Protein AF-0000000086198803 (afdb_homodimer)

Foldseek 3Di:
DPPPPPPPPQPQPDDPVDQGWTKDKDKFAQQLVAQQFDWDFADDPPDPDGTFIFTQDHHPPGNVNVVVPDDGGKTWQDKPRHGRTRGGSVVVVVSRNVSSNVRMIMTIIIHRPPPD/DPPPPPPPPQPQPDDPVDQGWTKDKDKFAQQLVAQQFDWDFADDVPDPDGGFIFTQDHHPPGNVNVVVPDDGGKGWQDKPRHGRTRGGSVVVVVSRNVSSNVRMIMTIIIHRPPPD

Sequence (232 aa):
MASPDSNHPEMTIVGPHGTNRSIHHVAFSDCQNGLGIKIIGGCQDQSEEEYGIFIKEILPERIAATDNQLCIGDLILEVNGQKLCGVTNERAVDILQMASATNHVSLLIARDEDAKMASPDSNHPEMTIVGPHGTNRSIHHVAFSDCQNGLGIKIIGGCQDQSEEEYGIFIKEILPERIAATDNQLCIGDLILEVNGQKLCGVTNERAVDILQMASATNHVSLLIARDEDAK

Nearest PDB structures (foldseek):
  2jil-assembly2_B  TM=8.820E-01  e=9.695E-07  Homo sapiens
  9imp-assembly1_B-3  TM=7.959E-01  e=3.047E-07  Rattus norvegicus
  3b76-assembly1_A  TM=8.271E-01  e=8.635E-07  Homo sapiens
  2qt5-assembly2_B  TM=8.997E-01  e=2.339E-05  unclassified
  1x5r-assembly1_A  TM=7.463E-01  e=3.124E-05  Homo sapiens

Structure (mmCIF, N/CA/C/O backbone):
data_AF-0000000086198803-model_v1
#
loop_
_entity.id
_entity.type
_entity.pdbx_description
1 polymer 'Partitioning defective 3 homolog'
#
loop_
_atom_site.group_PDB
_atom_site.id
_atom_site.type_symbol
_atom_site.label_atom_id
_atom_site.label_alt_id
_atom_site.label_comp_id
_atom_site.label_asym_id
_atom_site.label_entity_id
_atom_site.label_seq_id
_atom_site.pdbx_PDB_ins_code
_atom_site.Cartn_x
_atom_site.Cartn_y
_atom_site.Cartn_z
_atom_site.occupancy
_atom_site.B_iso_or_equiv
_atom_site.auth_seq_id
_atom_site.auth_comp_id
_atom_site.auth_asym_id
_atom_site.auth_atom_id
_atom_site.pdbx_PDB_model_num
ATOM 1 N N . MET A 1 1 ? -10.867 40.531 -0.418 1 26.97 1 MET A N 1
ATOM 2 C CA . MET A 1 1 ? -9.602 40.188 -1.065 1 26.97 1 MET A CA 1
ATOM 3 C C . MET A 1 1 ? -9.578 38.719 -1.503 1 26.97 1 MET A C 1
ATOM 5 O O . MET A 1 1 ? -9.805 37.844 -0.692 1 26.97 1 MET A O 1
ATOM 9 N N . ALA A 1 2 ? -9.797 38.375 -2.82 1 35.62 2 ALA A N 1
ATOM 10 C CA . ALA A 1 2 ? -9.914 37.031 -3.396 1 35.62 2 ALA A CA 1
ATOM 11 C C . ALA A 1 2 ? -8.664 36.188 -3.131 1 35.62 2 ALA A C 1
ATOM 13 O O . ALA A 1 2 ? -7.551 36.625 -3.459 1 35.62 2 ALA A O 1
ATOM 14 N N . SER A 1 3 ? -8.547 35.5 -2.053 1 38.06 3 SER A N 1
ATOM 15 C CA . SER A 1 3 ? -7.355 34.719 -1.759 1 38.06 3 SER A CA 1
ATOM 16 C C . SER A 1 3 ? -6.941 33.875 -2.959 1 38.06 3 SER A C 1
ATOM 18 O O . SER A 1 3 ? -7.781 33.219 -3.586 1 38.06 3 SER A O 1
ATOM 20 N N . PRO A 1 4 ? -5.805 34.188 -3.705 1 35.06 4 PRO A N 1
ATOM 21 C CA . PRO A 1 4 ? -5.332 33.438 -4.859 1 35.06 4 PRO A CA 1
ATOM 22 C C . PRO A 1 4 ? -5.273 31.922 -4.586 1 35.06 4 PRO A C 1
ATOM 24 O O . PRO A 1 4 ? -4.859 31.5 -3.502 1 35.06 4 PRO A O 1
ATOM 27 N N . ASP A 1 5 ? -6.164 31.125 -4.977 1 36.78 5 ASP A N 1
ATOM 28 C CA . ASP A 1 5 ? -6.094 29.688 -5.117 1 36.78 5 ASP A CA 1
ATOM 29 C C . ASP A 1 5 ? -4.742 29.25 -5.684 1 36.78 5 ASP A C 1
ATOM 31 O O . ASP A 1 5 ? -4.418 29.562 -6.832 1 36.78 5 ASP A O 1
ATOM 35 N N . SER A 1 6 ? -3.596 29.422 -4.926 1 34.91 6 SER A N 1
ATOM 36 C CA . SER A 1 6 ? -2.322 28.906 -5.41 1 34.91 6 SER A CA 1
ATOM 37 C C . SER A 1 6 ? -2.498 27.531 -6.059 1 34.91 6 SER A C 1
ATOM 39 O O . SER A 1 6 ? -2.727 26.531 -5.371 1 34.91 6 SER A O 1
ATOM 41 N N . ASN A 1 7 ? -3.02 27.422 -7.176 1 34.31 7 ASN A N 1
ATOM 42 C CA . ASN A 1 7 ? -2.975 26.281 -8.094 1 34.31 7 ASN A CA 1
ATOM 43 C C . ASN A 1 7 ? -1.586 25.656 -8.133 1 34.31 7 ASN A C 1
ATOM 45 O O . ASN A 1 7 ? -0.688 26.156 -8.805 1 34.31 7 ASN A O 1
ATOM 49 N N . HIS A 1 8 ? -1.041 25.266 -7.035 1 35.91 8 HIS A N 1
ATOM 50 C CA . HIS A 1 8 ? 0.195 24.516 -7.23 1 35.91 8 HIS A CA 1
ATOM 51 C C . HIS A 1 8 ? 0.062 23.516 -8.383 1 35.91 8 HIS A C 1
ATOM 53 O O . HIS A 1 8 ? -0.918 22.766 -8.453 1 35.91 8 HIS A O 1
ATOM 59 N N . PRO A 1 9 ? 0.692 23.75 -9.461 1 33.5 9 PRO A N 1
ATOM 60 C CA . PRO A 1 9 ? 0.647 22.797 -10.578 1 33.5 9 PRO A CA 1
ATOM 61 C C . PRO A 1 9 ? 0.788 21.344 -10.117 1 33.5 9 PRO A C 1
ATOM 63 O O . PRO A 1 9 ? 1.587 21.047 -9.227 1 33.5 9 PRO A O 1
ATOM 66 N N . GLU A 1 10 ? -0.265 20.609 -10.148 1 39.5 10 GLU A N 1
ATOM 67 C CA . GLU A 1 10 ? -0.222 19.156 -9.977 1 39.5 10 GLU A CA 1
ATOM 68 C C . GLU A 1 10 ? 0.997 18.547 -10.672 1 39.5 10 GLU A C 1
ATOM 70 O O . GLU A 1 10 ? 1.096 18.578 -11.898 1 39.5 10 GLU A O 1
ATOM 75 N N . MET A 1 11 ? 2.186 18.828 -10.156 1 38.19 11 MET A N 1
ATOM 76 C CA . MET A 1 11 ? 3.35 18.172 -10.75 1 38.19 11 MET A CA 1
ATOM 77 C C . MET A 1 11 ? 3.102 16.672 -10.922 1 38.19 11 MET A C 1
ATOM 79 O O . MET A 1 11 ? 2.9 15.953 -9.938 1 38.19 11 MET A O 1
ATOM 83 N N . THR A 1 12 ? 2.426 16.391 -12.016 1 41.56 12 THR A N 1
ATOM 84 C CA . THR A 1 12 ? 2.303 14.984 -12.398 1 41.56 12 THR A CA 1
ATOM 85 C C . THR A 1 12 ? 3.678 14.359 -12.617 1 41.56 12 THR A C 1
ATOM 87 O O . THR A 1 12 ? 4.496 14.891 -13.367 1 41.56 12 THR A O 1
ATOM 90 N N . ILE A 1 13 ? 4.102 13.852 -11.695 1 40.72 13 ILE A N 1
ATOM 91 C CA . ILE A 1 13 ? 5.301 13.062 -11.938 1 40.72 13 ILE A CA 1
ATOM 92 C C . ILE A 1 13 ? 5.008 11.992 -12.984 1 40.72 13 ILE A C 1
ATOM 94 O O . ILE A 1 13 ? 4.176 11.109 -12.758 1 40.72 13 ILE A O 1
ATOM 98 N N . VAL A 1 14 ? 4.887 12.562 -14.375 1 39.78 14 VAL A N 1
ATOM 99 C CA . VAL A 1 14 ? 4.66 11.648 -15.492 1 39.78 14 VAL A CA 1
ATOM 100 C C . VAL A 1 14 ? 5.922 10.836 -15.758 1 39.78 14 VAL A C 1
ATOM 102 O O . VAL A 1 14 ? 6.973 11.391 -16.078 1 39.78 14 VAL A O 1
ATOM 105 N N . GLY A 1 15 ? 6.152 9.789 -15.211 1 39.03 15 GLY A N 1
ATOM 106 C CA . GLY A 1 15 ? 7.266 9.016 -15.742 1 39.03 15 GLY A CA 1
ATOM 107 C C . GLY A 1 15 ? 6.973 8.383 -17.094 1 39.03 15 GLY A C 1
ATOM 108 O O . GLY A 1 15 ? 5.824 8.383 -17.547 1 39.03 15 GLY A O 1
ATOM 109 N N . PRO A 1 16 ? 7.941 8.312 -18.016 1 41.22 16 PRO A N 1
ATOM 110 C CA . PRO A 1 16 ? 7.641 7.715 -19.312 1 41.22 16 PRO A CA 1
ATOM 111 C C . PRO A 1 16 ? 6.574 6.625 -19.234 1 41.22 16 PRO A C 1
ATOM 113 O O . PRO A 1 16 ? 5.586 6.668 -19.984 1 41.22 16 PRO A O 1
ATOM 116 N N . HIS A 1 17 ? 6.969 5.336 -19.375 1 47.56 17 HIS A N 1
ATOM 117 C CA . HIS A 1 17 ? 6.137 4.145 -19.281 1 47.56 17 HIS A CA 1
ATOM 118 C C . HIS A 1 17 ? 5.617 3.953 -17.859 1 47.56 17 HIS A C 1
ATOM 120 O O . HIS A 1 17 ? 4.973 2.945 -17.562 1 47.56 17 HIS A O 1
ATOM 126 N N . GLY A 1 18 ? 5.984 4.887 -16.859 1 51.44 18 GLY A N 1
ATOM 127 C CA . GLY A 1 18 ? 5.945 4.828 -15.406 1 51.44 18 GLY A CA 1
ATOM 128 C C . GLY A 1 18 ? 4.629 5.301 -14.82 1 51.44 18 GLY A C 1
ATOM 129 O O . GLY A 1 18 ? 3.811 5.898 -15.523 1 51.44 18 GLY A O 1
ATOM 130 N N . THR A 1 19 ? 4.141 4.566 -13.758 1 59.44 19 THR A N 1
ATOM 131 C CA . THR A 1 19 ? 2.949 4.98 -13.023 1 59.44 19 THR A CA 1
ATOM 132 C C . THR A 1 19 ? 2.926 6.492 -12.836 1 59.44 19 THR A C 1
ATOM 134 O O . THR A 1 19 ? 3.922 7.09 -12.43 1 59.44 19 THR A O 1
ATOM 137 N N . ASN A 1 20 ? 2.16 7.09 -13.617 1 74.94 20 ASN A N 1
ATOM 138 C CA . ASN A 1 20 ? 1.925 8.516 -13.438 1 74.94 20 ASN A CA 1
ATOM 139 C C . ASN A 1 20 ? 1.321 8.82 -12.07 1 74.94 20 ASN A C 1
ATOM 141 O O . ASN A 1 20 ? 0.328 8.203 -11.68 1 74.94 20 ASN A O 1
ATOM 145 N N . ARG A 1 21 ? 2.213 9.367 -11.188 1 84.69 21 ARG A N 1
ATOM 146 C CA . ARG A 1 21 ? 1.724 9.773 -9.875 1 84.69 21 ARG A CA 1
ATOM 147 C C . ARG A 1 21 ? 1.478 11.281 -9.82 1 84.69 21 ARG A C 1
ATOM 149 O O . ARG A 1 21 ? 2.32 12.07 -10.258 1 84.69 21 ARG A O 1
ATOM 156 N N . SER A 1 22 ? 0.333 11.633 -9.414 1 90.19 22 SER A N 1
ATOM 157 C CA . SER A 1 22 ? 0.016 13.031 -9.172 1 90.19 22 SER A CA 1
ATOM 158 C C . SER A 1 22 ? 0.286 13.414 -7.719 1 90.19 22 SER A C 1
ATOM 160 O O . SER A 1 22 ? 0.028 12.633 -6.805 1 90.19 22 SER A O 1
ATOM 162 N N . ILE A 1 23 ? 0.802 14.68 -7.555 1 93.81 23 ILE A N 1
ATOM 163 C CA . ILE A 1 23 ? 1.126 15.164 -6.219 1 93.81 23 ILE A CA 1
ATOM 164 C C . ILE A 1 23 ? -0.063 15.938 -5.648 1 93.81 23 ILE A C 1
ATOM 166 O O . ILE A 1 23 ? -0.672 16.75 -6.344 1 93.81 23 ILE A O 1
ATOM 170 N N . HIS A 1 24 ? -0.437 15.648 -4.352 1 96 24 HIS A N 1
ATOM 171 C CA . HIS A 1 24 ? -1.521 16.328 -3.648 1 96 24 HIS A CA 1
ATOM 172 C C . HIS A 1 24 ? -1.055 16.844 -2.295 1 96 24 HIS A C 1
ATOM 174 O O . HIS A 1 24 ? -0.313 16.172 -1.582 1 96 24 HIS A O 1
ATOM 180 N N . HIS A 1 25 ? -1.389 18.062 -1.982 1 97.88 25 HIS A N 1
ATOM 181 C CA . HIS A 1 25 ? -1.266 18.594 -0.629 1 97.88 25 HIS A CA 1
ATOM 182 C C . HIS A 1 25 ? -2.568 18.438 0.146 1 97.88 25 HIS A C 1
ATOM 184 O O . HIS A 1 25 ? -3.627 18.859 -0.315 1 97.88 25 HIS A O 1
ATOM 190 N N . VAL A 1 26 ? -2.488 17.797 1.318 1 98 26 VAL A N 1
ATOM 191 C CA . VAL A 1 26 ? -3.666 17.578 2.148 1 98 26 VAL A CA 1
ATOM 192 C C . VAL A 1 26 ? -3.408 18.094 3.564 1 98 26 VAL A C 1
ATOM 194 O O . VAL A 1 26 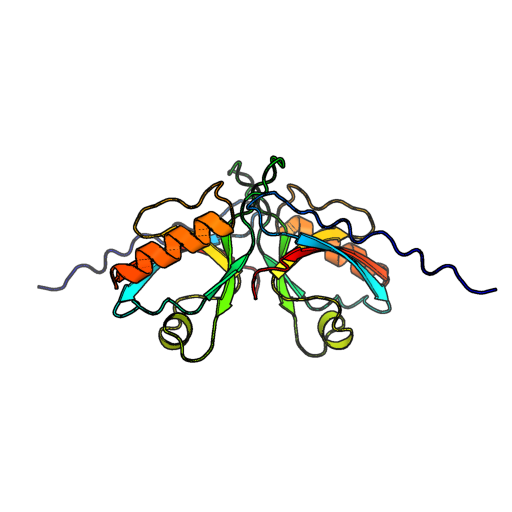? -2.34 17.844 4.133 1 98 26 VAL A O 1
ATOM 197 N N . ALA A 1 27 ? -4.371 18.781 4.07 1 98.06 27 ALA A N 1
ATOM 198 C CA . ALA A 1 27 ? -4.219 19.297 5.43 1 98.06 27 ALA A CA 1
ATOM 199 C C . ALA A 1 27 ? -5.414 18.922 6.297 1 98.06 27 ALA A C 1
ATOM 201 O O . ALA A 1 27 ? -6.547 18.844 5.812 1 98.06 27 ALA A O 1
ATOM 202 N N . PHE A 1 28 ? -5.105 18.656 7.555 1 97.81 28 PHE A N 1
ATOM 203 C CA . PHE A 1 28 ? -6.113 18.328 8.555 1 97.81 28 PHE A CA 1
ATOM 204 C C . PHE A 1 28 ? -5.969 19.203 9.789 1 97.81 28 PHE A C 1
ATOM 206 O O . PHE A 1 28 ? -4.855 19.547 10.188 1 97.81 28 PHE A O 1
ATOM 213 N N . SER A 1 29 ? -7.141 19.531 10.297 1 97.38 29 SER A N 1
ATOM 214 C CA . SER A 1 29 ? -7.215 20.219 11.578 1 97.38 29 SER A CA 1
ATOM 215 C C . SER A 1 29 ? -8.102 19.453 12.562 1 97.38 29 SER A C 1
ATOM 217 O O . SER A 1 29 ? -8.875 18.578 12.156 1 97.38 29 SER A O 1
ATOM 219 N N . ASP A 1 30 ? -7.906 19.719 13.906 1 96.75 30 ASP A N 1
ATOM 220 C CA . ASP A 1 30 ? -8.648 19.047 14.961 1 96.75 30 ASP A CA 1
ATOM 221 C C . ASP A 1 30 ? -8.406 17.531 14.914 1 96.75 30 ASP A C 1
ATOM 223 O O . ASP A 1 30 ? -9.359 16.75 14.953 1 96.75 30 ASP A O 1
ATOM 227 N N . CYS A 1 31 ? -7.098 17.203 14.773 1 96.12 31 CYS A N 1
ATOM 228 C CA . CYS A 1 31 ? -6.734 15.805 14.562 1 96.12 31 CYS A CA 1
ATOM 229 C C . CYS A 1 31 ? -5.801 15.32 15.664 1 96.12 31 CYS A C 1
ATOM 231 O O . CYS A 1 31 ? -4.906 14.508 15.414 1 96.12 31 CYS A O 1
ATOM 233 N N . GLN A 1 32 ? -5.898 15.805 16.859 1 95.31 32 GLN A N 1
ATOM 234 C CA . GLN A 1 32 ? -5.035 15.453 17.969 1 95.31 32 GLN A CA 1
ATOM 235 C C . GLN A 1 32 ? -5.133 13.969 18.297 1 95.31 32 GLN A C 1
ATOM 237 O O . GLN A 1 32 ? -4.176 13.367 18.781 1 95.31 32 GLN A O 1
ATOM 242 N N . ASN A 1 33 ? -6.305 13.383 17.953 1 94.31 33 ASN A N 1
ATOM 243 C CA . ASN A 1 33 ? -6.516 11.977 18.25 1 94.31 33 ASN A CA 1
ATOM 244 C C . ASN A 1 33 ? -6.035 11.078 17.109 1 94.31 33 ASN A C 1
ATOM 246 O O . ASN A 1 33 ? -6.332 9.883 17.094 1 94.31 33 ASN A O 1
ATOM 250 N N . GLY A 1 34 ? -5.352 11.625 16.156 1 96.31 34 GLY A N 1
ATOM 251 C CA . GLY A 1 34 ? -4.844 10.852 15.031 1 96.31 34 GLY A CA 1
ATOM 252 C C . GLY A 1 34 ? -5.664 11.039 13.773 1 96.31 34 GLY A C 1
ATOM 253 O O . GLY A 1 34 ? -6.832 11.438 13.836 1 96.31 34 GLY A O 1
ATOM 254 N N . LEU A 1 35 ? -5.117 10.68 12.703 1 97.31 35 LEU A N 1
ATOM 255 C CA . LEU A 1 35 ? -5.777 10.836 11.406 1 97.31 35 LEU A CA 1
ATOM 256 C C . LEU A 1 35 ? -6.684 9.648 11.117 1 97.31 35 LEU A C 1
ATOM 258 O O . LEU A 1 35 ? -7.664 9.773 10.375 1 97.31 35 LEU A O 1
ATOM 262 N N . GLY A 1 36 ? -6.383 8.5 11.742 1 97.19 36 GLY A N 1
ATOM 263 C CA . GLY A 1 36 ? -7.141 7.289 11.477 1 97.19 36 GLY A CA 1
ATOM 264 C C . GLY A 1 36 ? -6.672 6.551 10.234 1 97.19 36 GLY A C 1
ATOM 265 O O . GLY A 1 36 ? -7.484 6.117 9.422 1 97.19 36 GLY A O 1
ATOM 266 N N . ILE A 1 37 ? -5.355 6.434 10.07 1 97.12 37 ILE A N 1
ATOM 267 C CA . ILE A 1 37 ? -4.816 5.707 8.922 1 97.12 37 ILE A CA 1
ATOM 268 C C . ILE A 1 37 ? -3.844 4.633 9.406 1 97.12 37 ILE A C 1
ATOM 270 O O . ILE A 1 37 ? -3.209 4.785 10.453 1 97.12 37 ILE A O 1
ATOM 274 N N . LYS A 1 38 ? -3.77 3.551 8.742 1 94.38 38 LYS A N 1
ATOM 275 C CA . LYS A 1 38 ? -2.695 2.572 8.875 1 94.38 38 LYS A CA 1
ATOM 276 C C . LYS A 1 38 ? -1.737 2.643 7.684 1 94.38 38 LYS A C 1
ATOM 278 O O . LYS A 1 38 ? -2.168 2.805 6.543 1 94.38 38 LYS A O 1
ATOM 283 N N . ILE A 1 39 ? -0.461 2.523 8 1 95.44 39 ILE A N 1
ATOM 284 C CA . ILE A 1 39 ? 0.524 2.688 6.938 1 95.44 39 ILE A CA 1
ATOM 285 C C . ILE A 1 39 ? 1.336 1.402 6.785 1 95.44 39 ILE A C 1
ATOM 287 O O . ILE A 1 39 ? 1.371 0.571 7.695 1 95.44 39 ILE A O 1
ATOM 291 N N . ILE A 1 40 ? 1.897 1.192 5.605 1 92.38 40 ILE A N 1
ATOM 292 C CA . ILE A 1 40 ? 2.824 0.104 5.312 1 92.38 40 ILE A CA 1
ATOM 293 C C . ILE A 1 40 ? 4.055 0.654 4.598 1 92.38 40 ILE A C 1
ATOM 295 O O . ILE A 1 40 ? 4.078 1.819 4.195 1 92.38 40 ILE A O 1
ATOM 299 N N . GLY A 1 41 ? 5.078 -0.296 4.406 1 91.69 41 GLY A N 1
ATOM 300 C CA . GLY A 1 41 ? 6.305 0.098 3.727 1 91.69 41 GLY A CA 1
ATOM 301 C C . GLY A 1 41 ? 7.414 0.493 4.684 1 91.69 41 GLY A C 1
ATOM 302 O O . GLY A 1 41 ? 7.559 -0.101 5.75 1 91.69 41 GLY A O 1
ATOM 303 N N . GLY A 1 42 ? 8.188 1.495 4.203 1 90.44 42 GLY A N 1
ATOM 304 C CA . GLY A 1 42 ? 9.359 1.897 4.965 1 90.44 42 GLY A CA 1
ATOM 305 C C . GLY A 1 42 ? 10.578 1.045 4.676 1 90.44 42 GLY A C 1
ATOM 306 O O . GLY A 1 42 ? 10.531 0.143 3.838 1 90.44 42 GLY A O 1
ATOM 307 N N . CYS A 1 43 ? 11.68 1.459 5.25 1 84.69 43 CYS A N 1
ATOM 308 C CA . CYS A 1 43 ? 12.922 0.713 5.066 1 84.69 43 CYS A CA 1
ATOM 309 C C . CYS A 1 43 ? 13.141 -0.271 6.211 1 84.69 43 CYS A C 1
ATOM 311 O O . CYS A 1 43 ? 12.562 -0.115 7.289 1 84.69 43 CYS A O 1
ATOM 313 N N . GLN A 1 44 ? 13.719 -1.406 5.828 1 72.75 44 GLN A N 1
ATOM 314 C CA . GLN A 1 44 ? 14.125 -2.34 6.871 1 72.75 44 GLN A CA 1
ATOM 315 C C . GLN A 1 44 ? 15.617 -2.207 7.18 1 72.75 44 GLN A C 1
ATOM 317 O O . GLN A 1 44 ? 16.422 -1.969 6.277 1 72.75 44 GLN A O 1
ATOM 322 N N . ASP A 1 45 ? 16.141 -1.921 8.453 1 61.94 45 ASP A N 1
ATOM 323 C CA . ASP A 1 45 ? 17.484 -1.647 8.953 1 61.94 45 ASP A CA 1
ATOM 324 C C . ASP A 1 45 ? 18.516 -2.535 8.266 1 61.94 45 ASP A C 1
ATOM 326 O O . ASP A 1 45 ? 19.641 -2.109 8.023 1 61.94 45 ASP A O 1
ATOM 330 N N . GLN A 1 46 ? 18.141 -3.65 7.609 1 60.78 46 GLN A N 1
ATOM 331 C CA . GLN A 1 46 ? 19.172 -4.539 7.078 1 60.78 46 GLN A CA 1
ATOM 332 C C . GLN A 1 46 ? 19.031 -4.688 5.566 1 60.78 46 GLN A C 1
ATOM 334 O O . GLN A 1 46 ? 19.891 -5.309 4.922 1 60.78 46 GLN A O 1
ATOM 339 N N . SER A 1 47 ? 18.016 -4.164 5.133 1 62.12 47 SER A N 1
ATOM 340 C CA . SER A 1 47 ? 17.891 -4.262 3.682 1 62.12 47 SER A CA 1
ATOM 341 C C . SER A 1 47 ? 18.031 -2.895 3.02 1 62.12 47 SER A C 1
ATOM 343 O O . SER A 1 47 ? 17.766 -1.864 3.643 1 62.12 47 SER A O 1
ATOM 345 N N . GLU A 1 48 ? 18.844 -2.885 1.988 1 65.88 48 GLU A N 1
ATOM 346 C CA . GLU A 1 48 ? 18.969 -1.68 1.174 1 65.88 48 GLU A CA 1
ATOM 347 C C . GLU A 1 48 ? 17.656 -1.329 0.49 1 65.88 48 GLU A C 1
ATOM 349 O O . GLU A 1 48 ? 17.547 -0.298 -0.177 1 65.88 48 GLU A O 1
ATOM 354 N N . GLU A 1 49 ? 16.734 -2.189 0.816 1 74.12 49 GLU A N 1
ATOM 355 C CA . GLU A 1 49 ? 15.453 -1.953 0.139 1 74.12 49 GLU A CA 1
ATOM 356 C C . GLU A 1 49 ? 14.625 -0.901 0.872 1 74.12 49 GLU A C 1
ATOM 358 O O . GLU A 1 49 ? 14.43 -0.993 2.086 1 74.12 49 GLU A O 1
ATOM 363 N N . GLU A 1 50 ? 14.43 0.182 0.224 1 79.5 50 GLU A N 1
ATOM 364 C CA . GLU A 1 50 ? 13.602 1.271 0.728 1 79.5 50 GLU A CA 1
ATOM 365 C C . GLU A 1 50 ? 12.242 1.299 0.03 1 79.5 50 GLU A C 1
ATOM 367 O O . GLU A 1 50 ? 12.172 1.39 -1.197 1 79.5 50 GLU A O 1
ATOM 372 N N . TYR A 1 51 ? 11.422 1.122 1.011 1 86.62 51 TYR A N 1
ATOM 373 C CA . TYR A 1 51 ? 10.062 1.202 0.471 1 86.62 51 TYR A CA 1
ATOM 374 C C . TYR A 1 51 ? 9.391 2.51 0.871 1 86.62 51 TYR A C 1
ATOM 376 O O . TYR A 1 51 ? 9.797 3.15 1.844 1 86.62 51 TYR A O 1
ATOM 384 N N . GLY A 1 52 ? 8.742 3.139 0.154 1 90.88 52 GLY A N 1
ATOM 385 C CA . GLY A 1 52 ? 7.945 4.301 0.514 1 90.88 52 GLY A CA 1
ATOM 386 C C . GLY A 1 52 ? 6.926 4.012 1.601 1 90.88 52 GLY A C 1
ATOM 387 O O . GLY A 1 52 ? 6.777 2.867 2.033 1 90.88 52 GLY A O 1
ATOM 388 N N . ILE A 1 53 ? 6.34 5.059 2.154 1 94.06 53 ILE A N 1
ATOM 389 C CA . ILE A 1 53 ? 5.277 4.93 3.141 1 94.06 53 ILE A CA 1
ATOM 390 C C . ILE A 1 53 ? 3.918 5.062 2.457 1 94.06 53 ILE A C 1
ATOM 392 O O . ILE A 1 53 ? 3.602 6.117 1.896 1 94.06 53 ILE A O 1
ATOM 396 N N . PHE A 1 54 ? 3.137 3.977 2.506 1 94.88 54 PHE A N 1
ATOM 397 C CA . PHE A 1 54 ? 1.845 3.943 1.833 1 94.88 54 PHE A CA 1
ATOM 398 C C . PHE A 1 54 ? 0.712 3.795 2.842 1 94.88 54 PHE A C 1
ATOM 400 O O . PHE A 1 54 ? 0.892 3.188 3.9 1 94.88 54 PHE A O 1
ATOM 407 N N . ILE A 1 55 ? -0.459 4.352 2.441 1 96.12 55 ILE A N 1
ATOM 408 C CA . ILE A 1 55 ? -1.661 4.148 3.242 1 96.12 55 ILE A CA 1
ATOM 409 C C . ILE A 1 55 ? -2.287 2.801 2.9 1 96.12 55 ILE A C 1
ATOM 411 O O . ILE A 1 55 ? -2.682 2.562 1.756 1 96.12 55 ILE A O 1
ATOM 415 N N . LYS A 1 56 ? -2.393 1.978 3.848 1 94.44 56 LYS A N 1
ATOM 416 C CA . LYS A 1 56 ? -2.947 0.646 3.627 1 94.44 56 LYS A CA 1
ATOM 417 C C . LYS A 1 56 ? -4.426 0.596 4 1 94.44 56 LYS A C 1
ATOM 419 O O . LYS A 1 56 ? -5.18 -0.218 3.465 1 94.44 56 LYS A O 1
ATOM 424 N N . GLU A 1 57 ? -4.781 1.437 5.008 1 94.62 57 GLU A N 1
ATOM 425 C CA . GLU A 1 57 ? -6.141 1.421 5.547 1 94.62 57 GLU A CA 1
ATOM 426 C C . GLU A 1 57 ? -6.535 2.793 6.082 1 94.62 57 GLU A C 1
ATOM 428 O O . GLU A 1 57 ? -5.711 3.502 6.66 1 94.62 57 GLU A O 1
ATOM 433 N N . ILE A 1 58 ? -7.754 3.129 5.777 1 96.94 58 ILE A N 1
ATOM 434 C CA . ILE A 1 58 ? -8.375 4.297 6.387 1 96.94 58 ILE A CA 1
ATOM 435 C C . ILE A 1 58 ? -9.492 3.855 7.332 1 96.94 58 ILE A C 1
ATOM 437 O O . ILE A 1 58 ? -10.445 3.188 6.914 1 96.94 58 ILE A O 1
ATOM 441 N N . LEU A 1 59 ? -9.367 4.211 8.625 1 96.75 59 LEU A N 1
ATOM 442 C CA . LEU A 1 59 ? -10.281 3.738 9.656 1 96.75 59 LEU A CA 1
ATOM 443 C C . LEU A 1 59 ? -11.602 4.492 9.594 1 96.75 59 LEU A C 1
ATOM 445 O O . LEU A 1 59 ? -11.617 5.719 9.461 1 96.75 59 LEU A O 1
ATOM 449 N N . PRO A 1 60 ? -12.68 3.777 9.695 1 96.44 60 PRO A N 1
ATOM 450 C CA . PRO A 1 60 ? -14 4.41 9.625 1 96.44 60 PRO A CA 1
ATOM 451 C C . PRO A 1 60 ? -14.227 5.422 10.742 1 96.44 60 PRO A C 1
ATOM 453 O O . PRO A 1 60 ? -13.781 5.211 11.875 1 96.44 60 PRO A O 1
ATOM 456 N N . GLU A 1 61 ? -14.844 6.539 10.445 1 94.88 61 GLU A N 1
ATOM 457 C CA . GLU A 1 61 ? -15.344 7.551 11.375 1 94.88 61 GLU A CA 1
ATOM 458 C C . GLU A 1 61 ? -14.203 8.422 11.898 1 94.88 61 GLU A C 1
ATOM 460 O O . GLU A 1 61 ? -14.422 9.305 12.727 1 94.88 61 GLU A O 1
ATOM 465 N N . ARG A 1 62 ? -13.031 8.086 11.5 1 96.06 62 ARG A N 1
ATOM 466 C CA . ARG A 1 62 ? -11.891 8.914 11.883 1 96.06 62 ARG A CA 1
ATOM 467 C C . ARG A 1 62 ? -11.672 10.039 10.875 1 96.06 62 ARG A C 1
ATOM 469 O O . ARG A 1 62 ? -12.328 10.094 9.836 1 96.06 62 ARG A O 1
ATOM 476 N N . ILE A 1 63 ? -10.852 10.969 11.125 1 96.88 63 ILE A N 1
ATOM 477 C CA . ILE A 1 63 ? -10.703 12.234 10.406 1 96.88 63 ILE A CA 1
ATOM 478 C C . ILE A 1 63 ? -10.391 11.961 8.938 1 96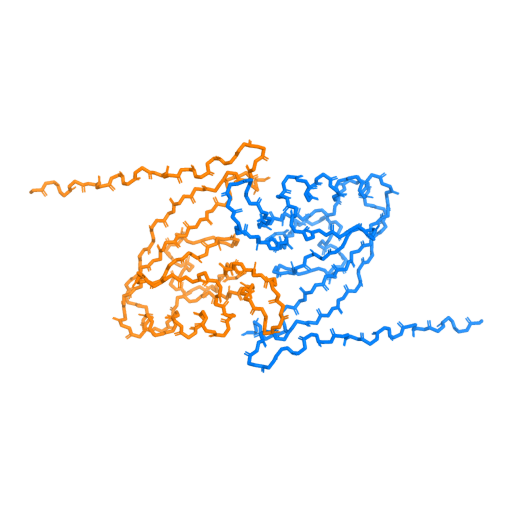.88 63 ILE A C 1
ATOM 480 O O . ILE A 1 63 ? -11 12.562 8.047 1 96.88 63 ILE A O 1
ATOM 484 N N . ALA A 1 64 ? -9.492 11.086 8.656 1 97.44 64 ALA A N 1
ATOM 485 C CA . ALA A 1 64 ? -9.102 10.812 7.277 1 97.44 64 ALA A CA 1
ATOM 486 C C . ALA A 1 64 ? -10.289 10.297 6.469 1 97.44 64 ALA A C 1
ATOM 488 O O . ALA A 1 64 ? -10.414 10.586 5.277 1 97.44 64 ALA A O 1
ATOM 489 N N . ALA A 1 65 ? -11.141 9.492 7.195 1 97.25 65 ALA A N 1
ATOM 490 C CA . ALA A 1 65 ? -12.305 8.93 6.512 1 97.25 65 ALA A CA 1
ATOM 491 C C . ALA A 1 65 ? -13.375 9.992 6.285 1 97.25 65 ALA A C 1
ATOM 493 O O . ALA A 1 65 ? -14.07 9.969 5.27 1 97.25 65 ALA A O 1
ATOM 494 N N . THR A 1 66 ? -13.531 10.906 7.195 1 95.44 66 THR A N 1
ATOM 495 C CA . THR A 1 66 ? -14.586 11.914 7.141 1 95.44 66 THR A CA 1
ATOM 496 C C . THR A 1 66 ? -14.242 13 6.133 1 95.44 66 THR A C 1
ATOM 498 O O . THR A 1 66 ? -15.133 13.539 5.469 1 95.44 66 THR A O 1
ATOM 501 N N . ASP A 1 67 ? -13 13.312 5.887 1 94.69 67 ASP A N 1
ATOM 502 C CA . ASP A 1 67 ? -12.547 14.391 5.012 1 94.69 67 ASP A CA 1
ATOM 503 C C . ASP A 1 67 ? -12.469 13.922 3.561 1 94.69 67 ASP A C 1
ATOM 505 O O . ASP A 1 67 ? -12.539 14.734 2.635 1 94.69 67 ASP A O 1
ATOM 509 N N . ASN A 1 68 ? -12.219 12.672 3.264 1 95.62 68 ASN A N 1
ATOM 510 C CA . ASN A 1 68 ? -12.227 12.016 1.962 1 95.62 68 ASN A CA 1
ATOM 511 C C . ASN A 1 68 ? -11.109 12.539 1.062 1 95.62 68 ASN A C 1
ATOM 513 O O . ASN A 1 68 ? -11.258 12.578 -0.161 1 95.62 68 ASN A O 1
ATOM 517 N N . GLN A 1 69 ? -10.031 12.984 1.658 1 95.81 69 GLN A N 1
ATOM 518 C CA . GLN A 1 69 ? -8.93 13.539 0.875 1 95.81 69 GLN A CA 1
ATOM 519 C C . GLN A 1 69 ? -7.844 12.492 0.644 1 95.81 69 GLN A C 1
ATOM 521 O O . GLN A 1 69 ? -7 12.656 -0.243 1 95.81 69 GLN A O 1
ATOM 526 N N . LEU A 1 70 ? -7.824 11.477 1.443 1 97.06 70 LEU A N 1
ATOM 527 C CA . LEU A 1 70 ? -6.816 10.43 1.352 1 97.06 70 LEU A CA 1
ATOM 528 C C . LEU A 1 70 ? -7.402 9.164 0.746 1 97.06 70 LEU A C 1
ATOM 530 O O . LEU A 1 70 ? -8.602 8.898 0.882 1 97.06 70 LEU A O 1
ATOM 534 N N . CYS A 1 71 ? -6.621 8.438 0.096 1 95.38 71 CYS A N 1
ATOM 535 C CA . CYS A 1 71 ? -7.004 7.156 -0.495 1 95.38 71 CYS A CA 1
ATOM 536 C C . CYS A 1 71 ? -6.043 6.051 -0.081 1 95.38 71 CYS A C 1
ATOM 538 O O . CYS A 1 71 ? -4.855 6.305 0.14 1 95.38 71 CYS A O 1
ATOM 540 N N . ILE A 1 72 ? -6.59 4.836 -0.038 1 94.88 72 ILE A N 1
ATOM 541 C CA . ILE A 1 72 ? -5.715 3.674 0.096 1 94.88 72 ILE A CA 1
ATOM 542 C C . ILE A 1 72 ? -4.734 3.627 -1.074 1 94.88 72 ILE A C 1
ATOM 544 O O . ILE A 1 72 ? -5.117 3.869 -2.221 1 94.88 72 ILE A O 1
ATOM 548 N N . GLY A 1 73 ? -3.498 3.385 -0.737 1 93.75 73 GLY A N 1
ATOM 549 C CA . GLY A 1 73 ? -2.484 3.322 -1.779 1 93.75 73 GLY A CA 1
ATOM 550 C C . GLY A 1 73 ? -1.729 4.625 -1.957 1 93.75 73 GLY A C 1
ATOM 551 O O . GLY A 1 73 ? -0.715 4.672 -2.656 1 93.75 73 GLY A O 1
ATOM 552 N N . ASP A 1 74 ? -2.223 5.766 -1.392 1 95.12 74 ASP A N 1
ATOM 553 C CA . ASP A 1 74 ? -1.462 7.012 -1.43 1 95.12 74 ASP A CA 1
ATOM 554 C C . ASP A 1 74 ? -0.065 6.816 -0.846 1 95.12 74 ASP A C 1
ATOM 556 O O . ASP A 1 74 ? 0.098 6.16 0.185 1 95.12 74 ASP A O 1
ATOM 560 N N . LEU A 1 75 ? 0.901 7.352 -1.54 1 94.75 75 LEU A N 1
ATOM 561 C CA . LEU A 1 75 ? 2.27 7.441 -1.042 1 94.75 75 LEU A CA 1
ATOM 562 C C . LEU A 1 75 ? 2.477 8.727 -0.252 1 94.75 75 LEU A C 1
ATOM 564 O O . LEU A 1 75 ? 2.273 9.828 -0.78 1 94.75 75 LEU A O 1
ATOM 568 N N . ILE A 1 76 ? 2.83 8.641 1.03 1 96.94 76 ILE A N 1
ATOM 569 C CA . ILE A 1 76 ? 3.094 9.836 1.833 1 96.94 76 ILE A CA 1
ATOM 570 C C . ILE A 1 76 ? 4.551 10.25 1.672 1 96.94 76 ILE A C 1
ATOM 572 O O . ILE A 1 76 ? 5.465 9.516 2.053 1 96.94 76 ILE A O 1
ATOM 576 N N . LEU A 1 77 ? 4.703 11.461 1.212 1 96.38 77 LEU A N 1
ATOM 577 C CA . LEU A 1 77 ? 6.043 11.961 0.926 1 96.38 77 LEU A CA 1
ATOM 578 C C . LEU A 1 77 ? 6.562 12.812 2.078 1 96.38 77 LEU A C 1
ATOM 580 O O . LEU A 1 77 ? 7.742 12.734 2.428 1 96.38 77 LEU A O 1
ATOM 584 N N . GLU A 1 78 ? 5.656 13.641 2.611 1 98.12 78 GLU A N 1
ATOM 585 C CA . GLU A 1 78 ? 6.031 14.562 3.676 1 98.12 78 GLU A CA 1
ATOM 586 C C . GLU A 1 78 ? 4.91 14.703 4.703 1 98.12 78 GLU A C 1
ATOM 588 O O . GLU A 1 78 ? 3.73 14.68 4.352 1 98.12 78 GLU A O 1
ATOM 593 N N . VAL A 1 79 ? 5.312 14.953 5.918 1 98.56 79 VAL A N 1
ATOM 594 C CA . VAL A 1 79 ? 4.418 15.273 7.023 1 98.56 79 VAL A CA 1
ATOM 595 C C . VAL A 1 79 ? 4.887 16.547 7.723 1 98.56 79 VAL A C 1
ATOM 597 O O . VAL A 1 79 ? 5.973 16.578 8.305 1 98.56 79 VAL A O 1
ATOM 600 N N . ASN A 1 80 ? 4.082 17.594 7.629 1 98.31 80 ASN A N 1
ATOM 601 C CA . ASN A 1 80 ? 4.43 18.891 8.203 1 98.31 80 ASN A CA 1
ATOM 602 C C . ASN A 1 80 ? 5.828 19.328 7.777 1 98.31 80 ASN A C 1
ATOM 604 O O . ASN A 1 80 ? 6.617 19.781 8.602 1 98.31 80 ASN A O 1
ATOM 608 N N . GLY A 1 81 ? 6.066 19.031 6.555 1 97.31 81 GLY A N 1
ATOM 609 C CA . GLY A 1 81 ? 7.32 19.484 5.984 1 97.31 81 GLY A CA 1
ATOM 610 C C . GLY A 1 81 ? 8.461 18.5 6.172 1 97.31 81 GLY A C 1
ATOM 611 O O . GLY A 1 81 ? 9.539 18.688 5.613 1 97.31 81 GLY A O 1
ATOM 612 N N . GLN A 1 82 ? 8.312 17.5 6.926 1 97.31 82 GLN A N 1
ATOM 613 C CA . GLN A 1 82 ? 9.328 16.484 7.145 1 97.31 82 GLN A CA 1
ATOM 614 C C . GLN A 1 82 ? 9.227 15.367 6.102 1 97.31 82 GLN A C 1
ATOM 616 O O . GLN A 1 82 ? 8.188 14.719 5.98 1 97.31 82 GLN A O 1
ATOM 621 N N . LYS A 1 83 ? 10.336 15.117 5.398 1 96.19 83 LYS A N 1
ATOM 622 C CA . LYS A 1 83 ? 10.359 14.078 4.371 1 96.19 83 LYS A CA 1
ATOM 623 C C . LYS A 1 83 ? 10.367 12.688 5 1 96.19 83 LYS A C 1
ATOM 625 O O . LYS A 1 83 ? 11.047 12.461 6.004 1 96.19 83 LYS A O 1
ATOM 630 N N . LEU A 1 84 ? 9.672 11.789 4.344 1 94.56 84 LEU A N 1
ATOM 631 C CA . LEU A 1 84 ? 9.57 10.438 4.891 1 94.56 84 LEU A CA 1
ATOM 632 C C . LEU A 1 84 ? 10.43 9.461 4.094 1 94.56 84 LEU A C 1
ATOM 634 O O . LEU A 1 84 ? 10.328 8.25 4.277 1 94.56 84 LEU A O 1
ATOM 638 N N . CYS A 1 85 ? 11.242 9.914 3.207 1 88.31 85 CYS A N 1
ATOM 639 C CA . CYS A 1 85 ? 12.109 9.055 2.414 1 88.31 85 CYS A CA 1
ATOM 640 C C . CYS A 1 85 ? 13.109 8.32 3.303 1 88.31 85 CYS A C 1
ATOM 642 O O . CYS A 1 85 ? 13.766 8.945 4.141 1 88.31 85 CYS A O 1
ATOM 644 N N . GLY A 1 86 ? 13.141 6.977 3.102 1 85.31 86 GLY A N 1
ATOM 645 C CA . GLY A 1 86 ? 14.188 6.199 3.748 1 85.31 86 GLY A CA 1
ATOM 646 C C . GLY A 1 86 ? 13.945 5.988 5.23 1 85.31 86 GLY A C 1
ATOM 647 O O . GLY A 1 86 ? 14.867 5.664 5.973 1 85.31 86 GLY A O 1
ATOM 648 N N . VAL A 1 87 ? 12.805 6.277 5.676 1 89.69 87 VAL A N 1
ATOM 649 C CA . VAL A 1 87 ? 12.539 6.055 7.094 1 89.69 87 VAL A CA 1
ATOM 650 C C . VAL A 1 87 ? 11.898 4.684 7.293 1 89.69 87 VAL A C 1
ATOM 652 O O . VAL A 1 87 ? 11.328 4.117 6.355 1 89.69 87 VAL A O 1
ATOM 655 N N . THR A 1 88 ? 12.086 4.152 8.484 1 89.06 88 THR A N 1
ATOM 656 C CA . THR A 1 88 ? 11.391 2.92 8.836 1 89.06 88 THR A CA 1
ATOM 657 C C . THR A 1 88 ? 9.898 3.176 9.031 1 89.06 88 THR A C 1
ATOM 659 O O . THR A 1 88 ? 9.477 4.324 9.188 1 89.06 88 THR A O 1
ATOM 662 N N . ASN A 1 89 ? 9.094 2.16 9.031 1 91 89 ASN A N 1
ATOM 663 C CA . ASN A 1 89 ? 7.668 2.295 9.297 1 91 89 ASN A CA 1
ATOM 664 C C . ASN A 1 89 ? 7.406 2.883 10.68 1 91 89 ASN A C 1
ATOM 666 O O . ASN A 1 89 ? 6.57 3.777 10.828 1 91 89 ASN A O 1
ATOM 670 N N . GLU A 1 90 ? 8.164 2.389 11.672 1 90.75 90 GLU A N 1
ATOM 671 C CA . GLU A 1 90 ? 8.008 2.857 13.047 1 90.75 90 GLU A CA 1
ATOM 672 C C . GLU A 1 90 ? 8.281 4.355 13.148 1 90.75 90 GLU A C 1
ATOM 674 O O . GLU A 1 90 ? 7.535 5.082 13.812 1 90.75 90 GLU A O 1
ATOM 679 N N . ARG A 1 91 ? 9.312 4.75 12.516 1 92.75 91 ARG A N 1
ATOM 680 C CA . ARG A 1 91 ? 9.641 6.172 12.539 1 92.75 91 ARG A CA 1
ATOM 681 C C . ARG A 1 91 ? 8.555 6.996 11.852 1 92.75 91 ARG A C 1
ATOM 683 O O . ARG A 1 91 ? 8.219 8.094 12.305 1 92.75 91 ARG A O 1
ATOM 690 N N . ALA A 1 92 ? 8.07 6.527 10.727 1 95 92 ALA A N 1
ATOM 691 C CA . ALA A 1 92 ? 6.973 7.203 10.039 1 95 92 ALA A CA 1
ATOM 692 C C . ALA A 1 92 ? 5.77 7.367 10.961 1 95 92 ALA A C 1
ATOM 694 O O . ALA A 1 92 ? 5.16 8.438 11.016 1 95 92 ALA A O 1
ATOM 695 N N . VAL A 1 93 ? 5.422 6.336 11.75 1 95.31 93 VAL A N 1
ATOM 696 C CA . VAL A 1 93 ? 4.305 6.375 12.688 1 95.31 93 VAL A CA 1
ATOM 697 C C . VAL A 1 93 ? 4.562 7.445 13.75 1 95.31 93 VAL A C 1
ATOM 699 O O . VAL A 1 93 ? 3.67 8.234 14.078 1 95.31 93 VAL A O 1
ATOM 702 N N . ASP A 1 94 ? 5.77 7.43 14.219 1 95.94 94 ASP A N 1
ATOM 703 C CA . ASP A 1 94 ? 6.141 8.422 15.219 1 95.94 94 ASP A CA 1
ATOM 704 C C . ASP A 1 94 ? 5.965 9.844 14.68 1 95.94 94 ASP A C 1
ATOM 706 O O . ASP A 1 94 ? 5.434 10.719 15.367 1 95.94 94 ASP A O 1
ATOM 710 N N . ILE A 1 95 ? 6.461 10.078 13.5 1 97.06 95 ILE A N 1
ATOM 711 C CA . ILE A 1 95 ? 6.375 11.391 12.875 1 97.06 95 ILE A CA 1
ATOM 712 C C . ILE A 1 95 ? 4.91 11.797 12.711 1 97.06 95 ILE A C 1
ATOM 714 O O . ILE A 1 95 ? 4.531 12.922 13.031 1 97.06 95 ILE A O 1
ATOM 718 N N . LEU A 1 96 ? 4.062 10.898 12.273 1 97.75 96 LEU A N 1
ATOM 719 C CA . LEU A 1 96 ? 2.641 11.156 12.086 1 97.75 96 LEU A CA 1
ATOM 720 C C . LEU A 1 96 ? 1.966 11.461 13.422 1 97.75 96 LEU A C 1
ATOM 722 O O . LEU A 1 96 ? 1.138 12.367 13.516 1 97.75 96 LEU A O 1
ATOM 726 N N . GLN A 1 97 ? 2.359 10.703 14.398 1 97.25 97 GLN A N 1
ATOM 727 C CA . GLN A 1 97 ? 1.78 10.906 15.719 1 97.25 97 GLN A CA 1
ATOM 728 C C . GLN A 1 97 ? 2.18 12.266 16.297 1 97.25 97 GLN A C 1
ATOM 730 O O . GLN A 1 97 ? 1.346 12.977 16.859 1 97.25 97 GLN A O 1
ATOM 735 N N . MET A 1 98 ? 3.418 12.57 16.188 1 97.19 98 MET A N 1
ATOM 736 C CA . MET A 1 98 ? 3.889 13.867 16.656 1 97.19 98 MET A CA 1
ATOM 737 C C . MET A 1 98 ? 3.188 15.008 15.93 1 97.19 98 MET A C 1
ATOM 739 O O . MET A 1 98 ? 2.828 16.016 16.531 1 97.19 98 MET A O 1
ATOM 743 N N . ALA A 1 99 ? 3.061 14.867 14.609 1 97.94 99 ALA A N 1
ATOM 744 C CA . ALA A 1 99 ? 2.334 15.867 13.836 1 97.94 99 ALA A CA 1
ATOM 745 C C . ALA A 1 99 ? 0.901 16.016 14.336 1 97.94 99 ALA A C 1
ATOM 747 O O . ALA A 1 99 ? 0.416 17.141 14.516 1 97.94 99 ALA A O 1
ATOM 748 N N . SER A 1 100 ? 0.217 14.867 14.594 1 97.25 100 SER A N 1
ATOM 749 C CA . SER A 1 100 ? -1.16 14.906 15.07 1 97.25 100 SER A CA 1
ATOM 750 C C . SER A 1 100 ? -1.255 15.602 16.422 1 97.25 100 SER A C 1
ATOM 752 O O . SER A 1 100 ? -2.256 16.25 16.719 1 97.25 100 SER A O 1
ATOM 754 N N . ALA A 1 101 ? -0.282 15.453 17.234 1 96.94 101 ALA A N 1
ATOM 755 C CA . ALA A 1 101 ? -0.268 16.047 18.578 1 96.94 101 ALA A CA 1
ATOM 756 C C . ALA A 1 101 ? -0.346 17.578 18.484 1 96.94 101 ALA A C 1
ATOM 758 O O . ALA A 1 101 ? -0.817 18.219 19.422 1 96.94 101 ALA A O 1
ATOM 759 N N . THR A 1 102 ? 0.064 18.188 17.375 1 96.69 102 THR A N 1
ATOM 760 C CA . THR A 1 102 ? -0.015 19.641 17.203 1 96.69 102 THR A CA 1
ATOM 761 C C . THR A 1 102 ? -1.419 20.062 16.781 1 96.69 102 THR A C 1
ATOM 763 O O . THR A 1 102 ? -1.71 21.25 16.672 1 96.69 102 THR A O 1
ATOM 766 N N . ASN A 1 103 ? -2.295 19.141 16.516 1 97.44 103 ASN A N 1
ATOM 767 C CA . ASN A 1 103 ? -3.68 19.328 16.109 1 97.44 103 ASN A CA 1
ATOM 768 C C . ASN A 1 103 ? -3.77 19.891 14.688 1 97.44 103 ASN A C 1
ATOM 770 O O . ASN A 1 103 ? -4.836 20.328 14.258 1 97.44 103 ASN A O 1
ATOM 774 N N . HIS A 1 104 ? -2.691 20 14 1 97.5 104 HIS A N 1
ATOM 775 C CA . HIS A 1 104 ? -2.602 20.375 12.594 1 97.5 104 HIS A CA 1
ATOM 776 C C . HIS A 1 104 ? -1.632 19.469 11.844 1 97.5 104 HIS A C 1
ATOM 778 O O . HIS A 1 104 ? -0.462 19.359 12.211 1 97.5 104 HIS A O 1
ATOM 784 N N . VAL A 1 105 ? -2.129 18.812 10.797 1 98.25 105 VAL A N 1
ATOM 785 C CA . VAL A 1 105 ? -1.289 17.922 10 1 98.25 105 VAL A CA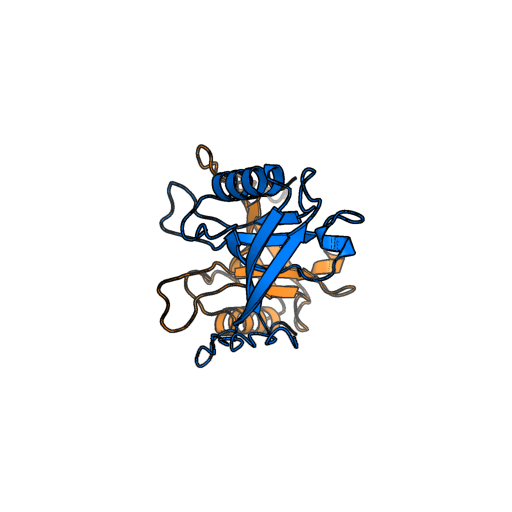 1
ATOM 786 C C . VAL A 1 105 ? -1.385 18.297 8.531 1 98.25 105 VAL A C 1
ATOM 788 O O . VAL A 1 105 ? -2.484 18.438 7.984 1 98.25 105 VAL A O 1
ATOM 791 N N . SER A 1 106 ? -0.289 18.578 7.875 1 98.69 106 SER A N 1
ATOM 792 C CA . SER A 1 106 ? -0.172 18.781 6.434 1 98.69 106 SER A CA 1
ATOM 793 C C . SER A 1 106 ? 0.628 17.656 5.781 1 98.69 106 SER A C 1
ATOM 795 O O . SER A 1 106 ? 1.737 17.344 6.219 1 98.69 106 SER A O 1
ATOM 797 N N . LEU A 1 107 ? 0.05 17.062 4.781 1 98.5 107 LEU A N 1
ATOM 798 C CA . LEU A 1 107 ? 0.696 15.953 4.078 1 98.5 107 LEU A CA 1
ATOM 799 C C . LEU A 1 107 ? 0.955 16.312 2.621 1 98.5 107 LEU A C 1
ATOM 801 O O . LEU A 1 107 ? 0.115 16.938 1.972 1 98.5 107 LEU A O 1
ATOM 805 N N . LEU A 1 108 ? 2.115 15.984 2.162 1 98.38 108 LEU A N 1
ATOM 806 C CA . LEU A 1 108 ? 2.354 15.844 0.729 1 98.38 108 LEU A CA 1
ATOM 807 C C . LEU A 1 108 ? 2.26 14.383 0.301 1 98.38 108 LEU A C 1
ATOM 809 O O . LEU A 1 108 ? 2.959 13.531 0.845 1 98.38 108 LEU A O 1
ATOM 813 N N . ILE A 1 109 ? 1.381 14.094 -0.651 1 96.75 109 ILE A N 1
ATOM 814 C CA . ILE A 1 109 ? 1.2 12.695 -1.042 1 96.75 109 ILE A CA 1
ATOM 815 C C . ILE A 1 109 ? 1.348 12.562 -2.557 1 96.75 109 ILE A C 1
ATOM 817 O O . ILE A 1 109 ? 1.192 13.539 -3.291 1 96.75 109 ILE A O 1
ATOM 821 N N . ALA A 1 110 ? 1.759 11.406 -3.016 1 93.62 110 ALA A N 1
ATOM 822 C CA . ALA A 1 110 ? 1.77 11.008 -4.422 1 93.62 110 ALA A CA 1
ATOM 823 C C . ALA A 1 110 ? 0.774 9.883 -4.68 1 93.62 110 ALA A C 1
ATOM 825 O O . ALA A 1 110 ? 0.777 8.867 -3.977 1 93.62 110 ALA A O 1
ATOM 826 N N . ARG A 1 111 ? -0.157 10.086 -5.66 1 92.88 111 ARG A N 1
ATOM 827 C CA . ARG A 1 111 ? -1.221 9.133 -5.941 1 92.88 111 ARG A CA 1
ATOM 828 C C . ARG A 1 111 ? -1.098 8.578 -7.359 1 92.88 111 ARG A C 1
ATOM 830 O O . ARG A 1 111 ? -0.941 9.344 -8.312 1 92.88 111 ARG A O 1
ATOM 837 N N . ASP A 1 112 ? -1.161 7.191 -7.379 1 83.12 112 ASP A N 1
ATOM 838 C CA . ASP A 1 112 ? -1.12 6.523 -8.672 1 83.12 112 ASP A CA 1
ATOM 839 C C . ASP A 1 112 ? -2.402 6.777 -9.461 1 83.12 112 ASP A C 1
ATOM 841 O O . ASP A 1 112 ? -3.504 6.566 -8.953 1 83.12 112 ASP A O 1
ATOM 845 N N . GLU A 1 113 ? -2.365 7.508 -10.562 1 72.19 113 GLU A N 1
ATOM 846 C CA . GLU A 1 113 ? -3.531 7.816 -11.383 1 72.19 113 GLU A CA 1
ATOM 847 C C . GLU A 1 113 ? -3.992 6.594 -12.172 1 72.19 113 GLU A C 1
ATOM 849 O O . GLU A 1 113 ? -5.164 6.492 -12.539 1 72.19 113 GLU A O 1
ATOM 854 N N . ASP A 1 114 ? -3.121 5.863 -12.617 1 55.44 114 ASP A N 1
ATOM 855 C CA . ASP A 1 114 ? -3.463 4.777 -13.531 1 55.44 114 ASP A CA 1
ATOM 856 C C . ASP A 1 114 ? -3.965 3.553 -12.766 1 55.44 114 ASP A C 1
ATOM 858 O O . ASP A 1 114 ? -4.43 2.584 -13.375 1 55.44 114 ASP A O 1
ATOM 862 N N . ALA A 1 115 ? -3.709 3.256 -11.539 1 46.69 115 ALA A N 1
ATOM 863 C CA . ALA A 1 115 ? -4.238 2.008 -10.992 1 46.69 115 ALA A CA 1
ATOM 864 C C . ALA A 1 115 ? -5.762 1.977 -11.07 1 46.69 115 ALA A C 1
ATOM 866 O O . ALA A 1 115 ? -6.445 2.195 -10.07 1 46.69 115 ALA A O 1
ATOM 867 N N . LYS A 1 116 ? -6.441 2.447 -12.125 1 35.66 116 LYS A N 1
ATOM 868 C CA . LYS A 1 116 ? -7.875 2.244 -12.336 1 35.66 116 LYS A CA 1
ATOM 869 C C . LYS A 1 116 ? -8.188 0.782 -12.641 1 35.66 116 LYS A C 1
ATOM 871 O O . LYS A 1 116 ? -7.449 0.128 -13.383 1 35.66 116 LYS A O 1
ATOM 876 N N . MET B 1 1 ? 0.576 -41.938 1.554 1 26.89 1 MET B N 1
ATOM 877 C CA . MET B 1 1 ? 1.856 -41.25 1.754 1 26.89 1 MET B CA 1
ATOM 878 C C . MET B 1 1 ? 1.65 -39.812 2.205 1 26.89 1 MET B C 1
ATOM 880 O O . MET B 1 1 ? 0.982 -39.031 1.521 1 26.89 1 MET B O 1
ATOM 884 N N . ALA B 1 2 ? 1.714 -39.469 3.514 1 35.81 2 ALA B N 1
ATOM 885 C CA . ALA B 1 2 ? 1.421 -38.156 4.133 1 35.81 2 ALA B CA 1
ATOM 886 C C . ALA B 1 2 ? 2.316 -37.062 3.564 1 35.81 2 ALA B C 1
ATOM 888 O O . ALA B 1 2 ? 3.543 -37.188 3.562 1 35.81 2 ALA B O 1
ATOM 889 N N . SER B 1 3 ? 1.953 -36.406 2.512 1 38.94 3 SER B N 1
ATOM 890 C CA . SER B 1 3 ? 2.781 -35.344 1.93 1 38.94 3 SER B CA 1
ATOM 891 C C . SER B 1 3 ? 3.289 -34.375 3 1 38.94 3 SER B C 1
ATOM 893 O O . SER B 1 3 ? 2.516 -33.906 3.84 1 38.94 3 SER B O 1
ATOM 895 N N . PRO B 1 4 ? 4.625 -34.375 3.395 1 35.62 4 PRO B N 1
ATOM 896 C CA . PRO B 1 4 ? 5.188 -33.5 4.402 1 35.62 4 PRO B CA 1
ATOM 897 C C . PRO B 1 4 ? 4.809 -32.031 4.16 1 35.62 4 PRO B C 1
ATOM 899 O O . PRO B 1 4 ? 4.82 -31.562 3.018 1 35.62 4 PRO B O 1
ATOM 902 N N . ASP B 1 5 ? 3.885 -31.453 4.789 1 37.53 5 ASP B N 1
ATOM 903 C CA . ASP B 1 5 ? 3.65 -30.031 4.934 1 37.53 5 ASP B CA 1
ATOM 904 C C . ASP B 1 5 ? 4.965 -29.266 5.125 1 37.53 5 ASP B C 1
ATOM 906 O O . ASP B 1 5 ? 5.652 -29.453 6.129 1 37.53 5 ASP B O 1
ATOM 910 N N . SER B 1 6 ? 5.871 -29.203 4.074 1 35.47 6 SER B N 1
ATOM 911 C CA . SER B 1 6 ? 7.062 -28.359 4.188 1 35.47 6 SER B CA 1
ATOM 912 C C . SER B 1 6 ? 6.758 -27.047 4.902 1 35.47 6 SER B C 1
ATOM 914 O O . SER B 1 6 ? 6.129 -26.156 4.332 1 35.47 6 SER B O 1
ATOM 916 N N . ASN B 1 7 ? 6.57 -27.016 6.121 1 34.94 7 ASN B N 1
ATOM 917 C CA . ASN B 1 7 ? 6.598 -25.859 7.016 1 34.94 7 ASN B CA 1
ATOM 918 C C . ASN B 1 7 ? 7.742 -24.922 6.668 1 34.94 7 ASN B C 1
ATOM 920 O O . ASN B 1 7 ? 8.891 -25.172 7.031 1 34.94 7 ASN B O 1
ATOM 924 N N . HIS B 1 8 ? 7.805 -24.438 5.473 1 36.53 8 HIS B N 1
ATOM 925 C CA . HIS B 1 8 ? 8.82 -23.406 5.324 1 36.53 8 HIS B CA 1
ATOM 926 C C . HIS B 1 8 ? 8.805 -22.438 6.508 1 36.53 8 HIS B C 1
ATOM 928 O O . HIS B 1 8 ? 7.738 -21.969 6.906 1 36.53 8 HIS B O 1
ATOM 934 N N . PRO B 1 9 ? 9.789 -22.469 7.328 1 34.12 9 PRO B N 1
ATOM 935 C CA . PRO B 1 9 ? 9.844 -21.516 8.445 1 34.12 9 PRO B CA 1
ATOM 936 C C . PRO B 1 9 ? 9.469 -20.094 8.023 1 34.12 9 PRO B C 1
ATOM 938 O O . PRO B 1 9 ? 9.859 -19.641 6.945 1 34.12 9 PRO B O 1
ATOM 941 N N . GLU B 1 10 ? 8.32 -19.641 8.406 1 40.16 10 GLU B N 1
ATOM 942 C CA . GLU B 1 10 ? 7.953 -18.234 8.289 1 40.16 10 GLU B CA 1
ATOM 943 C C . GLU B 1 10 ? 9.141 -17.328 8.602 1 40.16 10 GLU B C 1
ATOM 945 O O . GLU B 1 10 ? 9.625 -17.297 9.734 1 40.16 10 GLU B O 1
ATOM 950 N N . MET B 1 11 ? 10.125 -17.312 7.738 1 39.22 11 MET B N 1
ATOM 951 C CA . MET B 1 11 ? 11.211 -16.359 7.965 1 39.22 11 MET B CA 1
ATOM 952 C C . MET B 1 11 ? 10.656 -14.961 8.266 1 39.22 11 MET B C 1
ATOM 954 O O . MET B 1 11 ? 9.938 -14.391 7.445 1 39.22 11 MET B O 1
ATOM 958 N N . THR B 1 12 ? 10.336 -14.789 9.531 1 42.41 12 THR B N 1
ATOM 959 C CA . THR B 1 12 ? 9.984 -13.445 9.984 1 42.41 12 THR B CA 1
ATOM 960 C C . THR B 1 12 ? 11.148 -12.484 9.773 1 42.41 12 THR B C 1
ATOM 962 O O . THR B 1 12 ? 12.266 -12.75 10.211 1 42.41 12 THR B O 1
ATOM 965 N N . ILE B 1 13 ? 11.109 -11.922 8.789 1 41.56 13 ILE B N 1
ATOM 966 C CA . ILE B 1 13 ? 12.078 -10.836 8.664 1 41.56 13 ILE B CA 1
ATOM 967 C C . ILE B 1 13 ? 11.875 -9.836 9.797 1 41.56 13 ILE B C 1
ATOM 969 O O . ILE B 1 13 ? 10.82 -9.203 9.898 1 41.56 13 ILE B O 1
ATOM 973 N N . VAL B 1 14 ? 12.32 -10.344 11.117 1 40.22 14 VAL B N 1
ATOM 974 C CA . VAL B 1 14 ? 12.227 -9.484 12.297 1 40.22 14 VAL B CA 1
ATOM 975 C C . VAL B 1 14 ? 13.266 -8.367 12.203 1 40.22 14 VAL B C 1
ATOM 977 O O . VAL B 1 14 ? 14.469 -8.641 12.172 1 40.22 14 VAL B O 1
ATOM 980 N N . GLY B 1 15 ? 13.062 -7.32 11.656 1 39.25 15 GLY B N 1
ATOM 981 C CA . GLY B 1 15 ? 14.055 -6.273 11.836 1 39.25 15 GLY B CA 1
ATOM 982 C C . GLY B 1 15 ? 14.031 -5.66 13.227 1 39.25 15 GLY B C 1
ATOM 983 O O . GLY B 1 15 ? 13.117 -5.934 14.016 1 39.25 15 GLY B O 1
ATOM 984 N N . PRO B 1 16 ? 15.18 -5.273 13.789 1 41.59 16 PRO B N 1
ATOM 985 C CA . PRO B 1 16 ? 15.141 -4.684 15.133 1 41.59 16 PRO B CA 1
ATOM 986 C C . PRO B 1 16 ? 13.852 -3.912 15.398 1 41.59 16 PRO B C 1
ATOM 988 O O . PRO B 1 16 ? 13.172 -4.172 16.391 1 41.59 16 PRO B O 1
ATOM 991 N N . HIS B 1 17 ? 13.922 -2.549 15.516 1 47.56 17 HIS B N 1
ATOM 992 C CA . HIS B 1 17 ? 12.805 -1.628 15.711 1 47.56 17 HIS B CA 1
ATOM 993 C C . HIS B 1 17 ? 11.852 -1.662 14.516 1 47.56 17 HIS B C 1
ATOM 995 O O . HIS B 1 17 ? 10.914 -0.861 14.445 1 47.56 17 HIS B O 1
ATOM 1001 N N . GLY B 1 18 ? 12.117 -2.549 13.43 1 51.44 18 GLY B N 1
ATOM 1002 C CA . GLY B 1 18 ? 11.625 -2.576 12.062 1 51.44 18 GLY B CA 1
ATOM 1003 C C . GLY B 1 18 ? 10.359 -3.398 11.898 1 51.44 18 GLY B C 1
ATOM 1004 O O . GLY B 1 18 ? 9.992 -4.156 12.797 1 51.44 18 GLY B O 1
ATOM 1005 N N . THR B 1 19 ? 9.398 -2.875 11.07 1 59.66 19 THR B N 1
ATOM 1006 C CA . THR B 1 19 ? 8.195 -3.617 10.727 1 59.66 19 THR B CA 1
ATOM 1007 C C . THR B 1 19 ? 8.516 -5.09 10.492 1 59.66 19 THR B C 1
ATOM 1009 O O . THR B 1 19 ? 9.453 -5.418 9.758 1 59.66 19 THR B O 1
ATOM 1012 N N . ASN B 1 20 ? 8.227 -5.852 11.461 1 75.19 20 ASN B N 1
ATOM 1013 C CA . ASN B 1 20 ? 8.328 -7.297 11.305 1 75.19 20 ASN B CA 1
ATOM 1014 C C . ASN B 1 20 ? 7.418 -7.809 10.195 1 75.19 20 ASN B C 1
ATOM 1016 O O . ASN B 1 20 ? 6.223 -7.508 10.18 1 75.19 20 ASN B O 1
ATOM 1020 N N . ARG B 1 21 ? 8.086 -8.141 9.039 1 84.75 21 ARG B N 1
ATOM 1021 C CA . ARG B 1 21 ? 7.32 -8.719 7.941 1 84.75 21 ARG B CA 1
ATOM 1022 C C . ARG B 1 21 ? 7.473 -10.242 7.906 1 84.75 21 ARG B C 1
ATOM 1024 O O . ARG B 1 21 ? 8.586 -10.758 8.008 1 84.75 21 ARG B O 1
ATOM 1031 N N . SER B 1 22 ? 6.395 -10.906 7.879 1 90.12 22 SER B N 1
ATOM 1032 C CA . SER B 1 22 ? 6.398 -12.352 7.684 1 90.12 22 SER B CA 1
ATOM 1033 C C . SER B 1 22 ? 6.27 -12.719 6.211 1 90.12 22 SER B C 1
ATOM 1035 O O . SER B 1 22 ? 5.535 -12.062 5.465 1 90.12 22 SER B O 1
ATOM 1037 N N . ILE B 1 23 ? 7.008 -13.812 5.836 1 93.75 23 ILE B N 1
ATOM 1038 C CA . ILE B 1 23 ? 6.992 -14.258 4.449 1 93.75 23 ILE B CA 1
ATOM 1039 C C . ILE B 1 23 ? 5.926 -15.336 4.266 1 93.75 23 ILE B C 1
ATOM 1041 O O . ILE B 1 23 ? 5.805 -16.25 5.09 1 93.75 23 ILE B O 1
ATOM 1045 N N . HIS B 1 24 ? 5.105 -15.211 3.178 1 96 24 HIS B N 1
ATOM 1046 C CA . HIS B 1 24 ? 4.066 -16.188 2.838 1 96 24 HIS B CA 1
ATOM 1047 C C . HIS B 1 24 ? 4.184 -16.625 1.385 1 96 24 HIS B C 1
ATOM 1049 O O . HIS B 1 24 ? 4.441 -15.812 0.499 1 96 24 HIS B O 1
ATOM 1055 N N . HIS B 1 25 ? 4.09 -17.891 1.144 1 97.88 25 HIS B N 1
ATOM 1056 C CA . HIS B 1 25 ? 3.9 -18.438 -0.196 1 97.88 25 HIS B CA 1
ATOM 1057 C C . HIS B 1 25 ? 2.422 -18.672 -0.496 1 97.88 25 HIS B C 1
ATOM 1059 O O . HIS B 1 25 ? 1.728 -19.344 0.263 1 97.88 25 HIS B O 1
ATOM 1065 N N . VAL B 1 26 ? 1.958 -18.094 -1.598 1 98 26 VAL B N 1
ATOM 1066 C CA . VAL B 1 26 ? 0.557 -18.219 -1.985 1 98 26 VAL B CA 1
ATOM 1067 C C . VAL B 1 26 ? 0.462 -18.703 -3.428 1 98 26 VAL B C 1
ATOM 1069 O O . VAL B 1 26 ? 1.179 -18.219 -4.305 1 98 26 VAL B O 1
ATOM 1072 N N . ALA B 1 27 ? -0.399 -19.641 -3.619 1 98.06 27 ALA B N 1
ATOM 1073 C CA . ALA B 1 27 ? -0.569 -20.172 -4.973 1 98.06 27 ALA B CA 1
ATOM 1074 C C . ALA B 1 27 ? -2.039 -20.156 -5.383 1 98.06 27 ALA B C 1
ATOM 1076 O O . ALA B 1 27 ? -2.922 -20.375 -4.551 1 98.06 27 ALA B O 1
ATOM 1077 N N . PHE B 1 28 ? -2.24 -19.906 -6.668 1 97.81 28 PHE B N 1
ATOM 1078 C CA . PHE B 1 28 ? -3.57 -19.875 -7.266 1 97.81 28 PHE B CA 1
ATOM 1079 C C . PHE B 1 28 ? -3.615 -20.75 -8.516 1 97.81 28 PHE B C 1
ATOM 1081 O O . PHE B 1 28 ? -2.648 -20.812 -9.281 1 97.81 28 PHE B O 1
ATOM 1088 N N . SER B 1 29 ? -4.75 -21.391 -8.625 1 97.38 29 SER B N 1
ATOM 1089 C CA . SER B 1 29 ? -5.059 -22.125 -9.844 1 97.38 29 SER B CA 1
ATOM 1090 C C . SER B 1 29 ? -6.387 -21.672 -10.445 1 97.38 29 SER B C 1
ATOM 1092 O O . SER B 1 29 ? -7.18 -21.016 -9.781 1 97.38 29 SER B O 1
ATOM 1094 N N . ASP B 1 30 ? -6.578 -21.922 -11.797 1 96.69 30 ASP B N 1
ATOM 1095 C CA . ASP B 1 30 ? -7.777 -21.516 -12.523 1 96.69 30 ASP B CA 1
ATOM 1096 C C . ASP B 1 30 ? -7.938 -19.984 -12.492 1 96.69 30 ASP B C 1
ATOM 1098 O O . ASP B 1 30 ? -9.016 -19.484 -12.18 1 96.69 30 ASP B O 1
ATOM 1102 N N . CYS B 1 31 ? -6.777 -19.328 -12.789 1 96.06 31 CYS B N 1
ATOM 1103 C CA . CYS B 1 31 ? -6.746 -17.875 -12.656 1 96.06 31 CYS B CA 1
ATOM 1104 C C . CYS B 1 31 ? -6.391 -17.219 -13.977 1 96.06 31 CYS B C 1
ATOM 1106 O O . CYS B 1 31 ? -5.711 -16.188 -14 1 96.06 31 CYS B O 1
ATOM 1108 N N . GLN B 1 32 ? -6.738 -17.781 -15.078 1 95.25 32 GLN B N 1
ATOM 1109 C CA . GLN B 1 32 ? -6.418 -17.266 -16.406 1 95.25 32 GLN B CA 1
ATOM 1110 C C . GLN B 1 32 ? -7 -15.867 -16.609 1 95.25 32 GLN B C 1
ATOM 1112 O O . GLN B 1 32 ? -6.445 -15.062 -17.359 1 95.25 32 GLN B O 1
ATOM 1117 N N . ASN B 1 33 ? -8.094 -15.609 -15.875 1 94.25 33 ASN B N 1
ATOM 1118 C CA . ASN B 1 33 ? -8.758 -14.312 -16.031 1 94.25 33 ASN B CA 1
ATOM 1119 C C . ASN B 1 33 ? -8.18 -13.273 -15.078 1 94.25 33 ASN B C 1
ATOM 1121 O O . ASN B 1 33 ? -8.75 -12.188 -14.914 1 94.25 33 ASN B O 1
ATOM 1125 N N . GLY B 1 34 ? -7.113 -13.578 -14.414 1 96.31 34 GLY B N 1
ATOM 1126 C CA . GLY B 1 34 ? -6.484 -12.656 -13.484 1 96.31 34 GLY B CA 1
ATOM 1127 C C . GLY B 1 34 ? -6.766 -12.992 -12.031 1 96.31 34 GLY B C 1
ATOM 1128 O O . GLY B 1 34 ? -7.734 -13.695 -11.727 1 96.31 34 GLY B O 1
ATOM 1129 N N . LEU B 1 35 ? -6.012 -12.453 -11.18 1 97.31 35 LEU B N 1
ATOM 1130 C CA . LEU B 1 35 ? -6.148 -12.711 -9.75 1 97.31 35 LEU B CA 1
ATOM 1131 C C . LEU B 1 35 ? -7.191 -11.789 -9.125 1 97.31 35 LEU B C 1
ATOM 1133 O O . LEU B 1 35 ? -7.809 -12.141 -8.117 1 97.31 35 LEU B O 1
ATOM 1137 N N . GLY B 1 36 ? -7.418 -10.633 -9.773 1 97.19 36 GLY B N 1
ATOM 1138 C CA . GLY B 1 36 ? -8.344 -9.656 -9.219 1 97.19 36 GLY B CA 1
ATOM 1139 C C . GLY B 1 36 ? -7.707 -8.758 -8.172 1 97.19 36 GLY B C 1
ATOM 1140 O O . GLY B 1 36 ? -8.297 -8.523 -7.113 1 97.19 36 GLY B O 1
ATOM 1141 N N . ILE B 1 37 ? -6.484 -8.289 -8.445 1 97.12 37 ILE B N 1
ATOM 1142 C CA . ILE B 1 37 ? -5.812 -7.398 -7.512 1 97.12 37 ILE B CA 1
ATOM 1143 C C . ILE B 1 37 ? -5.371 -6.129 -8.234 1 97.12 37 ILE B C 1
ATOM 1145 O O . ILE B 1 37 ? -5.094 -6.16 -9.438 1 97.12 37 ILE B O 1
ATOM 1149 N N . LYS B 1 38 ? -5.371 -5.027 -7.574 1 94.44 38 LYS B N 1
ATOM 1150 C CA . LYS B 1 38 ? -4.691 -3.809 -8.008 1 94.44 38 LYS B CA 1
ATOM 1151 C C . LYS B 1 38 ? -3.414 -3.574 -7.207 1 94.44 38 LYS B C 1
ATOM 1153 O O . LYS B 1 38 ? -3.389 -3.791 -5.996 1 94.44 38 LYS B O 1
ATOM 1158 N N . ILE B 1 39 ? -2.4 -3.137 -7.914 1 95.5 39 ILE B N 1
ATOM 1159 C CA . ILE B 1 39 ? -1.115 -2.988 -7.242 1 95.5 39 ILE B CA 1
ATOM 1160 C C . ILE B 1 39 ? -0.662 -1.532 -7.312 1 95.5 39 ILE B C 1
ATOM 1162 O O . ILE B 1 39 ? -1.143 -0.765 -8.148 1 95.5 39 ILE B O 1
ATOM 1166 N N . ILE B 1 40 ? 0.176 -1.123 -6.367 1 92.38 40 ILE B N 1
ATOM 1167 C CA . ILE B 1 40 ? 0.83 0.181 -6.348 1 92.38 40 ILE B CA 1
ATOM 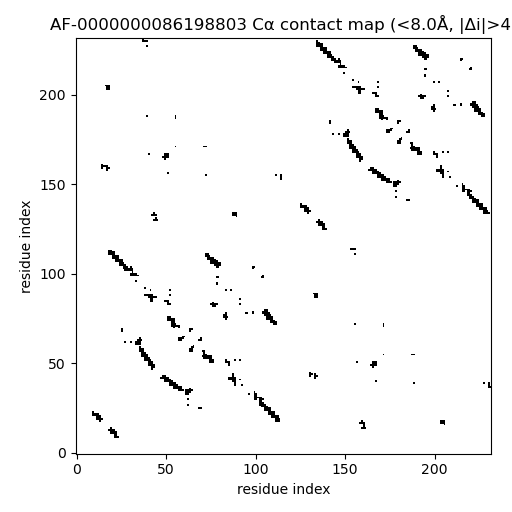1168 C C . ILE B 1 40 ? 2.326 0.004 -6.102 1 92.38 40 ILE B C 1
ATOM 1170 O O . ILE B 1 40 ? 2.783 -1.096 -5.785 1 92.38 40 ILE B O 1
ATOM 1174 N N . GLY B 1 41 ? 3.066 1.195 -6.211 1 91.75 41 GLY B N 1
ATOM 1175 C CA . GLY B 1 41 ? 4.504 1.166 -5.992 1 91.75 41 GLY B CA 1
ATOM 1176 C C . GLY B 1 41 ? 5.301 1.03 -7.277 1 91.75 41 GLY B C 1
ATOM 1177 O O . GLY B 1 41 ? 4.926 1.595 -8.305 1 91.75 41 GLY B O 1
ATOM 1178 N N . GLY B 1 42 ? 6.418 0.275 -7.113 1 90.44 42 GLY B N 1
ATOM 1179 C CA . GLY B 1 42 ? 7.34 0.16 -8.234 1 90.44 42 GLY B CA 1
ATOM 1180 C C . GLY B 1 42 ? 8.336 1.3 -8.305 1 90.44 42 GLY B C 1
ATOM 1181 O O . GLY B 1 42 ? 8.352 2.172 -7.434 1 90.44 42 GLY B O 1
ATOM 1182 N N . CYS B 1 43 ? 9.211 1.16 -9.234 1 84.81 43 CYS B N 1
ATOM 1183 C CA . CYS B 1 43 ? 10.211 2.207 -9.422 1 84.81 43 CYS B CA 1
ATOM 1184 C C . CYS B 1 43 ? 9.797 3.16 -10.539 1 84.81 43 CYS B C 1
ATOM 1186 O O . CYS B 1 43 ? 8.953 2.818 -11.375 1 84.81 43 CYS B O 1
ATOM 1188 N N . GLN B 1 44 ? 10.031 4.449 -10.32 1 72.75 44 GLN B N 1
ATOM 1189 C CA . GLN B 1 44 ? 9.812 5.41 -11.398 1 72.75 44 GLN B CA 1
ATOM 1190 C C . GLN B 1 44 ? 11.094 5.633 -12.195 1 72.75 44 GLN B C 1
ATOM 1192 O O . GLN B 1 44 ? 12.195 5.582 -11.648 1 72.75 44 GLN B O 1
ATOM 1197 N N . ASP B 1 45 ? 10.844 5.777 -13.523 1 61.19 45 ASP B N 1
ATOM 1198 C CA . ASP B 1 45 ? 11.938 6.098 -14.43 1 61.19 45 ASP B CA 1
ATOM 1199 C C . ASP B 1 45 ? 12.633 7.391 -14.016 1 61.19 45 ASP B C 1
ATOM 1201 O O . ASP B 1 45 ? 11.977 8.359 -13.617 1 61.19 45 ASP B O 1
ATOM 1205 N N . GLN B 1 46 ? 13.742 7.387 -13.406 1 61.22 46 GLN B N 1
ATOM 1206 C CA . GLN B 1 46 ? 14.656 8.5 -13.172 1 61.22 46 GLN B CA 1
ATOM 1207 C C . GLN B 1 46 ? 14.898 8.719 -11.688 1 61.22 46 GLN B C 1
ATOM 1209 O O . GLN B 1 46 ? 15.711 9.555 -11.297 1 61.22 46 GLN B O 1
ATOM 1214 N N . SER B 1 47 ? 13.922 8.117 -11.031 1 62.66 47 SER B N 1
ATOM 1215 C CA . SER B 1 47 ? 14.195 8.25 -9.602 1 62.66 47 SER B CA 1
ATOM 1216 C C . SER B 1 47 ? 14.867 6.996 -9.055 1 62.66 47 SER B C 1
ATOM 1218 O O . SER B 1 47 ? 14.688 5.902 -9.594 1 62.66 47 SER B O 1
ATOM 1220 N N . GLU B 1 48 ? 15.836 7.246 -8.281 1 65.88 48 GLU B N 1
ATOM 1221 C CA . GLU B 1 48 ? 16.5 6.145 -7.586 1 65.88 48 GLU B CA 1
ATOM 1222 C C . GLU B 1 48 ? 15.594 5.527 -6.531 1 65.88 48 GLU B C 1
ATOM 1224 O O . GLU B 1 48 ? 15.953 4.531 -5.898 1 65.88 48 GLU B O 1
ATOM 1229 N N . GLU B 1 49 ? 14.398 6.129 -6.52 1 74.25 49 GLU B N 1
ATOM 1230 C CA . GLU B 1 49 ? 13.508 5.629 -5.477 1 74.25 49 GLU B CA 1
ATOM 1231 C C . GLU B 1 49 ? 12.773 4.375 -5.938 1 74.25 49 GLU B C 1
ATOM 1233 O O . GLU B 1 49 ? 12.203 4.348 -7.027 1 74.25 49 GLU B O 1
ATOM 1238 N N . GLU B 1 50 ? 13.031 3.314 -5.293 1 80 50 GLU 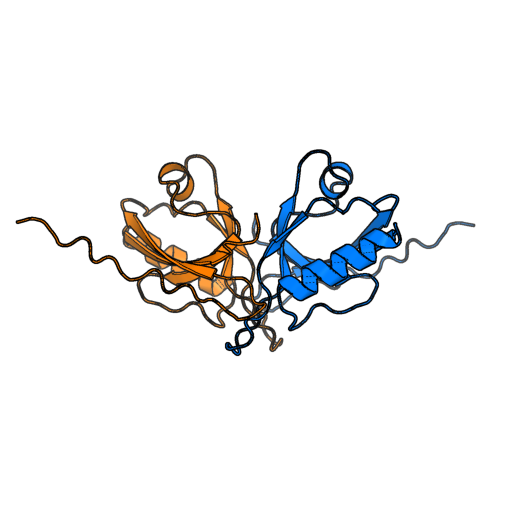B N 1
ATOM 1239 C CA . GLU B 1 50 ? 12.375 2.035 -5.531 1 80 50 GLU B CA 1
ATOM 1240 C C . GLU B 1 50 ? 11.344 1.729 -4.445 1 80 50 GLU B C 1
ATOM 1242 O O . GLU B 1 50 ? 11.68 1.693 -3.26 1 80 50 GLU B O 1
ATOM 1247 N N . TYR B 1 51 ? 10.227 1.654 -5.133 1 85.81 51 TYR B N 1
ATOM 1248 C CA . TYR B 1 51 ? 9.156 1.295 -4.207 1 85.81 51 TYR B CA 1
ATOM 1249 C C . TYR B 1 51 ? 8.727 -0.153 -4.406 1 85.81 51 TYR B C 1
ATOM 1251 O O . TYR B 1 51 ? 8.938 -0.727 -5.477 1 85.81 51 TYR B O 1
ATOM 1259 N N . GLY B 1 52 ? 8.703 -0.958 -3.578 1 91.12 52 GLY B N 1
ATOM 1260 C CA . GLY B 1 52 ? 8.156 -2.303 -3.668 1 91.12 52 GLY B CA 1
ATOM 1261 C C . GLY B 1 52 ? 6.801 -2.354 -4.34 1 91.12 52 GLY B C 1
ATOM 1262 O O . GLY B 1 52 ? 6.227 -1.312 -4.668 1 91.12 52 GLY B O 1
ATOM 1263 N N . ILE B 1 53 ? 6.367 -3.535 -4.73 1 94.06 53 ILE B N 1
ATOM 1264 C CA . ILE B 1 53 ? 5.043 -3.736 -5.309 1 94.06 53 ILE B CA 1
ATOM 1265 C C . ILE B 1 53 ? 4.066 -4.184 -4.223 1 94.06 53 ILE B C 1
ATOM 1267 O O . ILE B 1 53 ? 4.227 -5.266 -3.645 1 94.06 53 ILE B O 1
ATOM 1271 N N . PHE B 1 54 ? 3.033 -3.314 -3.957 1 94.75 54 PHE B N 1
ATOM 1272 C CA . PHE B 1 54 ? 2.078 -3.594 -2.893 1 94.75 54 PHE B CA 1
ATOM 1273 C C . PHE B 1 54 ? 0.678 -3.797 -3.461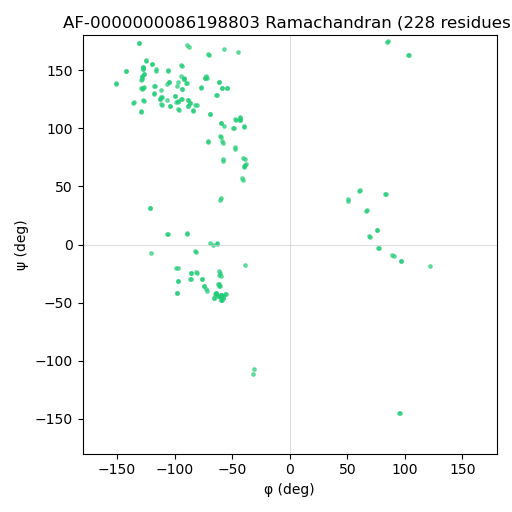 1 94.75 54 PHE B C 1
ATOM 1275 O O . PHE B 1 54 ? 0.318 -3.191 -4.473 1 94.75 54 PHE B O 1
ATOM 1282 N N . ILE B 1 55 ? -0.095 -4.641 -2.75 1 96.06 55 ILE B N 1
ATOM 1283 C CA . ILE B 1 55 ? -1.503 -4.801 -3.102 1 96.06 55 ILE B CA 1
ATOM 1284 C C . ILE B 1 55 ? -2.314 -3.645 -2.52 1 96.06 55 ILE B C 1
ATOM 1286 O O . ILE B 1 55 ? -2.363 -3.465 -1.3 1 96.06 55 ILE B O 1
ATOM 1290 N N . LYS B 1 56 ? -2.924 -2.932 -3.346 1 94.44 56 LYS B N 1
ATOM 1291 C CA . LYS B 1 56 ? -3.705 -1.778 -2.908 1 94.44 56 LYS B CA 1
ATOM 1292 C C . LYS B 1 56 ? -5.184 -2.137 -2.77 1 94.44 56 LYS B C 1
ATOM 1294 O O . LYS B 1 56 ? -5.906 -1.523 -1.98 1 94.44 56 LYS B O 1
ATOM 1299 N N . GLU B 1 57 ? -5.625 -3.08 -3.629 1 94.56 57 GLU B N 1
ATOM 1300 C CA . GLU B 1 57 ? -7.035 -3.445 -3.688 1 94.56 57 GLU B CA 1
ATOM 1301 C C . GLU B 1 57 ? -7.215 -4.898 -4.121 1 94.56 57 GLU B C 1
ATOM 1303 O O . GLU B 1 57 ? -6.469 -5.395 -4.969 1 94.56 57 GLU B O 1
ATOM 1308 N N . ILE B 1 58 ? -8.141 -5.523 -3.455 1 96.94 58 ILE B N 1
ATOM 1309 C CA . ILE B 1 58 ? -8.594 -6.844 -3.875 1 96.94 58 ILE B CA 1
ATOM 1310 C C . ILE B 1 58 ? -10.031 -6.75 -4.387 1 96.94 58 ILE B C 1
ATOM 1312 O O . ILE B 1 58 ? -10.93 -6.336 -3.652 1 96.94 58 ILE B O 1
ATOM 1316 N N . LEU B 1 59 ? -10.25 -7.129 -5.652 1 96.69 59 LEU B N 1
ATOM 1317 C CA . LEU B 1 59 ? -11.539 -6.961 -6.309 1 96.69 59 LEU B CA 1
ATOM 1318 C C . LEU B 1 59 ? -12.523 -8.031 -5.848 1 96.69 59 LEU B C 1
ATOM 1320 O O . LEU B 1 59 ? -12.18 -9.211 -5.777 1 96.69 59 LEU B O 1
ATOM 1324 N N . PRO B 1 60 ? -13.711 -7.621 -5.555 1 96.44 60 PRO B N 1
ATOM 1325 C CA . PRO B 1 60 ? -14.719 -8.57 -5.086 1 96.44 60 PRO B CA 1
ATOM 1326 C C . PRO B 1 60 ? -15.031 -9.656 -6.113 1 96.44 60 PRO B C 1
ATOM 1328 O O . PRO B 1 60 ? -15.062 -9.383 -7.316 1 96.44 60 PRO B O 1
ATOM 1331 N N . GLU B 1 61 ? -15.211 -10.891 -5.672 1 94.88 61 GLU B N 1
ATOM 1332 C CA . GLU B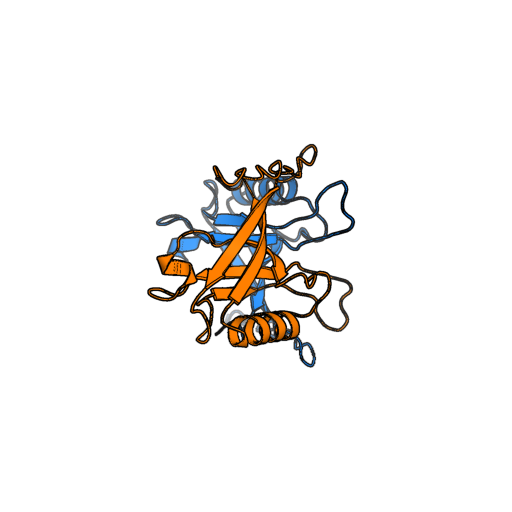 1 61 ? -15.703 -12.031 -6.438 1 94.88 61 GLU B CA 1
ATOM 1333 C C . GLU B 1 61 ? -14.609 -12.594 -7.348 1 94.88 61 GLU B C 1
ATOM 1335 O O . GLU B 1 61 ? -14.852 -13.539 -8.102 1 94.88 61 GLU B O 1
ATOM 1340 N N . ARG B 1 62 ? -13.508 -11.961 -7.332 1 96.19 62 ARG B N 1
ATOM 1341 C CA . ARG B 1 62 ? -12.383 -12.484 -8.109 1 96.19 62 ARG B CA 1
ATOM 1342 C C . ARG B 1 62 ? -11.555 -13.461 -7.281 1 96.19 62 ARG B C 1
ATOM 1344 O O . ARG B 1 62 ? -11.797 -13.633 -6.086 1 96.19 62 ARG B O 1
ATOM 1351 N N . ILE B 1 63 ? -10.641 -14.141 -7.812 1 96.94 63 ILE B N 1
ATOM 1352 C CA . ILE B 1 63 ? -9.938 -15.281 -7.242 1 96.94 63 ILE B CA 1
ATOM 1353 C C . ILE B 1 63 ? -9.25 -14.875 -5.941 1 96.94 63 ILE B C 1
ATOM 1355 O O . ILE B 1 63 ? -9.352 -15.578 -4.93 1 96.94 63 ILE B O 1
ATOM 1359 N N . ALA B 1 64 ? -8.562 -13.789 -5.941 1 97.44 64 ALA B N 1
ATOM 1360 C CA . ALA B 1 64 ? -7.836 -13.359 -4.75 1 97.44 64 ALA B CA 1
ATOM 1361 C C . ALA B 1 64 ? -8.789 -13.133 -3.578 1 97.44 64 ALA B C 1
ATOM 1363 O O . ALA B 1 64 ? -8.43 -13.398 -2.428 1 97.44 64 ALA B O 1
ATOM 1364 N N . ALA B 1 65 ? -10.008 -12.617 -3.949 1 97.25 65 ALA B N 1
ATOM 1365 C CA . ALA B 1 65 ? -10.992 -12.352 -2.902 1 97.25 65 ALA B CA 1
ATOM 1366 C C . ALA B 1 65 ? -11.609 -13.648 -2.391 1 97.25 65 ALA B C 1
ATOM 1368 O O . ALA B 1 65 ? -11.914 -13.773 -1.203 1 97.25 65 ALA B O 1
ATOM 1369 N N . THR B 1 66 ? -11.812 -14.602 -3.24 1 95.56 66 THR B N 1
ATOM 1370 C CA . THR B 1 66 ? -12.484 -15.844 -2.893 1 95.56 66 THR B CA 1
ATOM 1371 C C . THR B 1 66 ? -11.555 -16.766 -2.102 1 95.56 66 THR B C 1
ATOM 1373 O O . THR B 1 66 ? -12.008 -17.484 -1.208 1 95.56 66 THR B O 1
ATOM 1376 N N . ASP B 1 67 ? -10.266 -16.734 -2.283 1 94.81 67 ASP B N 1
ATOM 1377 C CA . ASP B 1 67 ? -9.289 -17.625 -1.651 1 94.81 67 ASP B CA 1
ATOM 1378 C C . ASP B 1 67 ? -8.867 -17.078 -0.287 1 94.81 67 ASP B C 1
ATOM 1380 O O . ASP B 1 67 ? -8.414 -17.844 0.574 1 94.81 67 ASP B O 1
ATOM 1384 N N . ASN B 1 68 ? -8.867 -15.797 -0.043 1 95.69 68 ASN B N 1
ATOM 1385 C CA . ASN B 1 68 ? -8.625 -15.109 1.219 1 95.69 68 ASN B CA 1
ATOM 1386 C C . ASN B 1 68 ? -7.184 -15.281 1.686 1 95.69 68 ASN B C 1
ATOM 1388 O O . ASN B 1 68 ? -6.914 -15.305 2.887 1 95.69 68 ASN B O 1
ATOM 1392 N N . GLN B 1 69 ? -6.277 -15.43 0.76 1 95.88 69 GLN B N 1
ATOM 1393 C CA . GLN B 1 69 ? -4.879 -15.641 1.12 1 95.88 69 GLN B CA 1
ATOM 1394 C C . GLN B 1 69 ? -4.086 -14.336 1.027 1 95.88 69 GLN B C 1
ATOM 1396 O O . GLN B 1 69 ? -2.988 -14.234 1.577 1 95.88 69 GLN B O 1
ATOM 1401 N N . LEU B 1 70 ? -4.602 -13.391 0.301 1 97.06 70 LEU B N 1
ATOM 1402 C CA . LEU B 1 70 ? -3.926 -12.109 0.1 1 97.06 70 LEU B CA 1
ATOM 1403 C C . LEU B 1 70 ? -4.594 -11.008 0.917 1 97.06 70 LEU B C 1
ATOM 1405 O O . LEU B 1 70 ? -5.793 -11.078 1.188 1 97.06 70 LEU B O 1
ATOM 1409 N N . CYS B 1 71 ? -3.867 -10.078 1.313 1 95.38 71 CYS B N 1
ATOM 1410 C CA . CYS B 1 71 ? -4.355 -8.922 2.055 1 95.38 71 CYS B CA 1
ATOM 1411 C C . CYS B 1 71 ? -3.908 -7.621 1.396 1 95.38 71 CYS B C 1
ATOM 1413 O O . CYS B 1 71 ? -2.842 -7.57 0.78 1 95.38 71 CYS B O 1
ATOM 1415 N N . ILE B 1 72 ? -4.727 -6.594 1.587 1 94.81 72 ILE B N 1
ATOM 1416 C CA . ILE B 1 72 ? -4.285 -5.25 1.224 1 94.81 72 ILE B CA 1
ATOM 1417 C C . ILE B 1 72 ? -3.023 -4.895 2.004 1 94.81 72 ILE B C 1
ATOM 1419 O O . ILE B 1 72 ? -2.926 -5.176 3.201 1 94.81 72 ILE B O 1
ATOM 1423 N N . GLY B 1 73 ? -2.08 -4.355 1.292 1 93.75 73 GLY B N 1
ATOM 1424 C CA . GLY B 1 73 ? -0.835 -3.98 1.942 1 93.75 73 GLY B CA 1
ATOM 1425 C C . GLY B 1 73 ? 0.25 -5.031 1.805 1 93.75 73 GLY B C 1
ATOM 1426 O O . GLY B 1 73 ? 1.414 -4.773 2.121 1 93.75 73 GLY B O 1
ATOM 1427 N N . ASP B 1 74 ? -0.079 -6.293 1.389 1 95.19 74 ASP B N 1
ATOM 1428 C CA . ASP B 1 74 ? 0.95 -7.293 1.12 1 95.19 74 ASP B CA 1
ATOM 1429 C C . ASP B 1 74 ? 1.977 -6.77 0.118 1 95.19 74 ASP B C 1
ATOM 1431 O O . ASP B 1 74 ? 1.614 -6.137 -0.877 1 95.19 74 ASP B O 1
ATOM 1435 N N . LEU B 1 75 ? 3.225 -6.992 0.434 1 94.81 75 LEU B N 1
ATOM 1436 C CA . LEU B 1 75 ? 4.328 -6.746 -0.49 1 94.81 75 LEU B CA 1
ATOM 1437 C C . LEU B 1 75 ? 4.594 -7.973 -1.355 1 94.81 75 LEU B C 1
ATOM 1439 O O . LEU B 1 75 ? 4.875 -9.055 -0.835 1 94.81 75 LEU B O 1
ATOM 1443 N N . 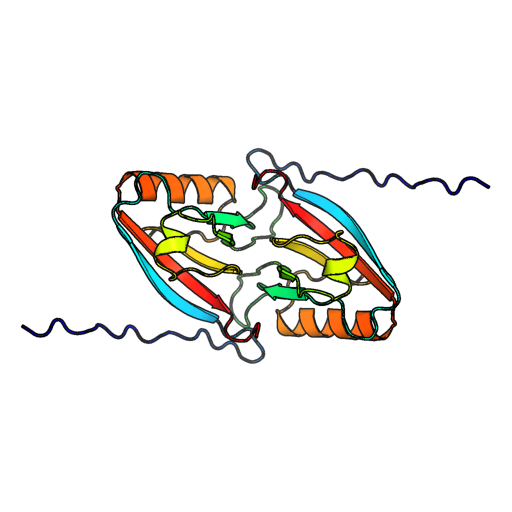ILE B 1 76 ? 4.473 -7.863 -2.676 1 96.94 76 ILE B N 1
ATOM 1444 C CA . ILE B 1 76 ? 4.762 -8.977 -3.568 1 96.94 76 ILE B CA 1
ATOM 1445 C C . ILE B 1 76 ? 6.25 -8.992 -3.912 1 96.94 76 ILE B C 1
ATOM 1447 O O . ILE B 1 76 ? 6.758 -8.062 -4.539 1 96.94 76 ILE B O 1
ATOM 1451 N N . LEU B 1 77 ? 6.848 -10.086 -3.584 1 96.38 77 LEU B N 1
ATOM 1452 C CA . LEU B 1 77 ? 8.289 -10.203 -3.773 1 96.38 77 LEU B CA 1
ATOM 1453 C C . LEU B 1 77 ? 8.609 -10.938 -5.07 1 96.38 77 LEU B C 1
ATOM 1455 O O . LEU B 1 77 ? 9.555 -10.578 -5.777 1 96.38 77 LEU B O 1
ATOM 1459 N N . GLU B 1 78 ? 7.832 -12.008 -5.309 1 98.12 78 GLU B N 1
ATOM 1460 C CA . GLU B 1 78 ? 8.07 -12.852 -6.473 1 98.12 78 GLU B CA 1
ATOM 1461 C C . GLU B 1 78 ? 6.754 -13.328 -7.086 1 98.12 78 GLU B C 1
ATOM 1463 O O . GLU B 1 78 ? 5.789 -13.594 -6.367 1 98.12 78 GLU B O 1
ATOM 1468 N N . VAL B 1 79 ? 6.793 -13.523 -8.375 1 98.56 79 VAL B N 1
ATOM 1469 C CA . VAL B 1 79 ? 5.699 -14.117 -9.133 1 98.56 79 VAL B CA 1
ATOM 1470 C C . VAL B 1 79 ? 6.234 -15.258 -10 1 98.56 79 VAL B C 1
ATOM 1472 O O . VAL B 1 79 ? 7.039 -15.031 -10.906 1 98.56 79 VAL B O 1
ATOM 1475 N N . ASN B 1 80 ? 5.805 -16.453 -9.695 1 98.31 80 ASN B N 1
ATOM 1476 C CA . ASN B 1 80 ? 6.27 -17.641 -10.406 1 98.31 80 ASN B CA 1
ATOM 1477 C C . ASN B 1 80 ? 7.793 -17.703 -10.477 1 98.31 80 ASN B C 1
ATOM 1479 O O . ASN B 1 80 ? 8.359 -17.984 -11.539 1 98.31 80 ASN B O 1
ATOM 1483 N N . GLY B 1 81 ? 8.328 -17.281 -9.398 1 97.31 81 GLY B N 1
ATOM 1484 C CA . GLY B 1 81 ? 9.773 -17.375 -9.289 1 97.31 81 GLY B CA 1
ATOM 1485 C C . GLY B 1 81 ? 10.492 -16.141 -9.797 1 97.31 81 GLY B C 1
ATOM 1486 O O . GLY B 1 81 ? 11.703 -16.016 -9.633 1 97.31 81 GLY B O 1
ATOM 1487 N N . GLN B 1 82 ? 9.852 -15.242 -10.422 1 97.31 82 GLN B N 1
ATOM 1488 C CA . GLN B 1 82 ? 10.445 -14.008 -10.914 1 97.31 82 GLN B CA 1
ATOM 1489 C C . GLN B 1 82 ? 10.398 -12.914 -9.852 1 97.31 82 GLN B C 1
ATOM 1491 O O . GLN B 1 82 ? 9.32 -12.547 -9.375 1 97.31 82 GLN B O 1
ATOM 1496 N N . LYS B 1 83 ? 11.555 -12.352 -9.531 1 96.19 83 LYS B N 1
ATOM 1497 C CA . LYS B 1 83 ? 11.641 -11.297 -8.523 1 96.19 83 LYS B CA 1
ATOM 1498 C C . LYS B 1 83 ? 11.086 -9.977 -9.062 1 96.19 83 LYS B C 1
ATOM 1500 O O . LYS B 1 83 ? 11.312 -9.633 -10.227 1 96.19 83 LYS B O 1
ATOM 1505 N N . LEU B 1 84 ? 10.43 -9.266 -8.18 1 94.56 84 LEU B N 1
ATOM 1506 C CA . LEU B 1 84 ? 9.805 -8.016 -8.602 1 94.56 84 LEU B CA 1
ATOM 1507 C C . LEU B 1 84 ? 10.594 -6.816 -8.094 1 94.56 84 LEU B C 1
ATOM 1509 O O . LEU B 1 84 ? 10.133 -5.68 -8.18 1 94.56 84 LEU B O 1
ATOM 1513 N N . CYS B 1 85 ? 11.75 -7.004 -7.539 1 88.38 85 CYS B N 1
ATOM 1514 C CA . CYS B 1 85 ? 12.57 -5.91 -7.039 1 88.38 85 CYS B CA 1
ATOM 1515 C C . CYS B 1 85 ? 13 -4.992 -8.18 1 88.38 85 CYS B C 1
ATOM 1517 O O . CYS B 1 85 ? 13.484 -5.457 -9.211 1 88.38 85 CYS B O 1
ATOM 1519 N N . GLY B 1 86 ? 12.727 -3.668 -7.938 1 85.12 86 GLY B N 1
ATOM 1520 C CA . GLY B 1 86 ? 13.258 -2.678 -8.859 1 85.12 86 GLY B CA 1
ATOM 1521 C C . GLY B 1 86 ? 12.5 -2.607 -10.172 1 85.12 86 GLY B C 1
ATOM 1522 O O . GLY B 1 86 ? 13.008 -2.086 -11.164 1 85.12 86 GLY B O 1
ATOM 1523 N N . VAL B 1 87 ? 11.391 -3.203 -10.242 1 89.69 87 VAL B N 1
ATOM 1524 C CA . VAL B 1 87 ? 10.625 -3.127 -11.477 1 89.69 87 VAL B CA 1
ATOM 1525 C C . VAL B 1 87 ? 9.625 -1.978 -11.398 1 89.69 87 VAL B C 1
ATOM 1527 O O . VAL B 1 87 ? 9.266 -1.538 -10.305 1 89.69 87 VAL B O 1
ATOM 1530 N N . THR B 1 88 ? 9.266 -1.459 -12.547 1 89.06 88 THR B N 1
ATOM 1531 C CA . THR B 1 88 ? 8.195 -0.465 -12.602 1 89.06 88 THR B CA 1
ATOM 1532 C C . THR B 1 88 ? 6.844 -1.107 -12.312 1 89.06 88 THR B C 1
ATOM 1534 O O . THR B 1 88 ? 6.707 -2.332 -12.359 1 89.06 88 THR B O 1
ATOM 1537 N N . ASN B 1 89 ? 5.855 -0.34 -12 1 90.94 89 ASN B N 1
ATOM 1538 C CA . ASN B 1 89 ? 4.504 -0.851 -11.789 1 90.94 89 ASN B CA 1
ATOM 1539 C C . ASN B 1 89 ? 3.969 -1.552 -13.031 1 90.94 89 ASN B C 1
ATOM 1541 O O . ASN B 1 89 ? 3.393 -2.637 -12.938 1 90.94 89 ASN B O 1
ATOM 1545 N N . GLU B 1 90 ? 4.215 -0.916 -14.195 1 90.69 90 GLU B N 1
ATOM 1546 C CA . GLU B 1 90 ? 3.744 -1.474 -15.461 1 90.69 90 GLU B CA 1
ATOM 1547 C C . GLU B 1 90 ? 4.348 -2.852 -15.719 1 90.69 90 GLU B C 1
ATOM 1549 O O . GLU B 1 90 ? 3.646 -3.775 -16.125 1 90.69 90 GLU B O 1
ATOM 1554 N N . ARG B 1 91 ? 5.598 -2.938 -15.477 1 92.75 91 ARG B N 1
ATOM 1555 C CA . ARG B 1 91 ? 6.258 -4.223 -15.672 1 92.75 91 ARG B CA 1
ATOM 1556 C C . ARG B 1 91 ? 5.719 -5.27 -14.703 1 92.75 91 ARG B C 1
ATOM 1558 O O . ARG B 1 91 ? 5.551 -6.434 -15.062 1 92.75 91 ARG B O 1
ATOM 1565 N N . ALA B 1 92 ? 5.516 -4.906 -13.461 1 95.06 92 ALA B N 1
ATOM 1566 C CA . ALA B 1 92 ? 4.922 -5.816 -12.484 1 95.06 92 ALA B CA 1
ATOM 1567 C C . ALA B 1 92 ? 3.568 -6.328 -12.961 1 95.06 92 ALA B C 1
ATOM 1569 O O . ALA B 1 92 ? 3.277 -7.523 -12.867 1 95.06 92 ALA B O 1
ATOM 1570 N N . VAL B 1 93 ? 2.732 -5.453 -13.539 1 95.38 93 VAL B N 1
ATOM 1571 C CA . VAL B 1 93 ? 1.424 -5.828 -14.062 1 95.38 93 VAL B CA 1
ATOM 1572 C C . VAL B 1 93 ? 1.593 -6.844 -15.195 1 95.38 93 VAL B C 1
ATOM 1574 O O . VAL B 1 93 ? 0.881 -7.848 -15.242 1 95.38 93 VAL B O 1
ATOM 1577 N N . ASP B 1 94 ? 2.549 -6.527 -16.031 1 96 94 ASP B N 1
ATOM 1578 C CA . ASP B 1 94 ? 2.818 -7.434 -17.141 1 96 94 ASP B CA 1
ATOM 1579 C C . ASP B 1 94 ? 3.207 -8.82 -16.641 1 96 94 ASP B C 1
ATOM 1581 O O . ASP B 1 94 ? 2.729 -9.836 -17.156 1 96 94 ASP B O 1
ATOM 1585 N N . ILE B 1 95 ? 4.094 -8.875 -15.703 1 97.06 95 ILE B N 1
ATOM 1586 C CA . ILE B 1 95 ? 4.562 -10.133 -15.133 1 97.06 95 ILE B CA 1
ATOM 1587 C C . ILE B 1 95 ? 3.387 -10.891 -14.523 1 97.06 95 ILE B C 1
ATOM 1589 O O . ILE B 1 95 ? 3.236 -12.094 -14.742 1 97.06 95 ILE B O 1
ATOM 1593 N N . LEU B 1 96 ? 2.527 -10.234 -13.797 1 97.69 96 LEU B N 1
ATOM 1594 C CA . LEU B 1 96 ? 1.362 -10.844 -13.164 1 97.69 96 LEU B CA 1
ATOM 1595 C C . LEU B 1 96 ? 0.393 -11.375 -14.219 1 97.69 96 LEU B C 1
ATOM 1597 O O . LEU B 1 96 ? -0.15 -12.477 -14.07 1 97.69 96 LEU B O 1
ATOM 1601 N N . GLN B 1 97 ? 0.24 -10.578 -15.234 1 97.25 97 GLN B N 1
ATOM 1602 C CA . GLN B 1 97 ? -0.665 -10.984 -16.297 1 97.25 97 GLN B CA 1
ATOM 1603 C C . GLN B 1 97 ? -0.134 -12.219 -17.031 1 97.25 97 GLN B C 1
ATOM 1605 O O . GLN B 1 97 ? -0.888 -13.148 -17.312 1 97.25 97 GLN B O 1
ATOM 1610 N N . MET B 1 98 ? 1.112 -12.18 -17.359 1 97.19 98 MET B N 1
ATOM 1611 C CA . MET B 1 98 ? 1.722 -13.328 -18.016 1 97.19 98 MET B CA 1
ATOM 1612 C C . MET B 1 98 ? 1.624 -14.578 -17.141 1 97.19 98 MET B C 1
ATOM 1614 O O . MET B 1 98 ? 1.365 -15.672 -17.641 1 97.19 98 MET B O 1
ATOM 1618 N N . ALA B 1 99 ? 1.887 -14.43 -15.852 1 97.94 99 ALA B N 1
ATOM 1619 C CA . ALA B 1 99 ? 1.741 -15.547 -14.922 1 97.94 99 ALA B CA 1
ATOM 1620 C C . ALA B 1 99 ? 0.316 -16.094 -14.945 1 97.94 99 ALA B C 1
ATOM 1622 O O . ALA B 1 99 ? 0.111 -17.312 -15.008 1 97.94 99 ALA B O 1
ATOM 1623 N N . SER B 1 100 ? -0.683 -15.18 -14.906 1 97.25 100 SER B N 1
ATOM 1624 C CA . SER B 1 100 ? -2.08 -15.602 -14.914 1 97.25 100 SER B CA 1
ATOM 1625 C C . SER B 1 100 ? -2.424 -16.359 -16.188 1 97.25 100 SER B C 1
ATOM 1627 O O . SER B 1 100 ? -3.262 -17.266 -16.172 1 97.25 100 SER B O 1
ATOM 1629 N N . ALA B 1 101 ? -1.83 -15.992 -17.266 1 96.81 101 ALA B N 1
ATOM 1630 C CA . ALA B 1 101 ? -2.092 -16.641 -18.547 1 96.81 101 ALA B CA 1
ATOM 1631 C C . ALA B 1 101 ? -1.737 -18.109 -18.516 1 96.81 101 ALA B C 1
ATOM 1633 O O . ALA B 1 101 ? -2.293 -18.922 -19.266 1 96.81 101 ALA B O 1
ATOM 1634 N N . THR B 1 102 ? -0.852 -18.562 -17.625 1 96.75 102 THR B N 1
ATOM 1635 C CA . THR B 1 102 ? -0.487 -19.969 -17.5 1 96.75 102 THR B CA 1
ATOM 1636 C C . THR B 1 102 ? -1.517 -20.719 -16.656 1 96.75 102 THR B C 1
ATOM 1638 O O . THR B 1 102 ? -1.438 -21.938 -16.516 1 96.75 102 THR B O 1
ATOM 1641 N N . ASN B 1 103 ? -2.475 -20.031 -16.094 1 97.44 103 ASN B N 1
ATOM 1642 C CA . ASN B 1 103 ? -3.549 -20.562 -15.258 1 97.44 103 ASN B CA 1
ATOM 1643 C C . ASN B 1 103 ? -3.023 -21.062 -13.914 1 97.44 103 ASN B C 1
ATOM 1645 O O . ASN B 1 103 ? -3.734 -21.75 -13.18 1 97.44 103 ASN B O 1
ATOM 1649 N N . HIS B 1 104 ? -1.793 -20.844 -13.602 1 97.56 104 HIS B N 1
ATOM 1650 C CA . HIS B 1 104 ? -1.153 -21.125 -12.32 1 97.56 104 HIS B CA 1
ATOM 1651 C C . HIS B 1 104 ? -0.262 -19.969 -11.891 1 97.56 104 HIS B C 1
ATOM 1653 O O . HIS B 1 104 ? 0.646 -19.562 -12.625 1 97.56 104 HIS B O 1
ATOM 1659 N N . VAL B 1 105 ? -0.545 -19.406 -10.711 1 98.25 105 VAL B N 1
ATOM 1660 C CA . VAL B 1 105 ? 0.243 -18.297 -10.195 1 98.25 105 VAL B CA 1
ATOM 1661 C C . VAL B 1 105 ? 0.738 -18.609 -8.789 1 98.25 105 VAL B C 1
ATOM 1663 O O . VAL B 1 105 ? -0.048 -19 -7.922 1 98.25 105 VAL B O 1
ATOM 1666 N N . SER B 1 106 ? 2.008 -18.578 -8.539 1 98.69 106 SER B N 1
ATOM 1667 C CA . SER B 1 106 ? 2.637 -18.672 -7.227 1 98.69 106 SER B CA 1
ATOM 1668 C C . SER B 1 106 ? 3.281 -17.359 -6.824 1 98.69 106 SER B C 1
ATOM 1670 O O . SER B 1 106 ? 4.062 -16.781 -7.59 1 98.69 106 SER B O 1
ATOM 1672 N N . LEU B 1 107 ? 2.939 -16.875 -5.672 1 98.5 107 LEU B N 1
ATOM 1673 C CA . LEU B 1 107 ? 3.465 -15.602 -5.176 1 98.5 107 LEU B CA 1
ATOM 1674 C C . LEU B 1 107 ? 4.27 -15.812 -3.898 1 98.5 107 LEU B C 1
ATOM 1676 O O . LEU B 1 107 ? 3.883 -16.609 -3.039 1 98.5 107 LEU B O 1
ATOM 1680 N N . LEU B 1 108 ? 5.383 -15.18 -3.824 1 98.38 108 LEU B N 1
ATOM 1681 C CA . LEU B 1 108 ? 6.027 -14.922 -2.543 1 98.38 108 LEU B CA 1
ATOM 1682 C C . LEU B 1 108 ? 5.699 -13.516 -2.047 1 98.38 108 LEU B C 1
ATOM 1684 O O . LEU B 1 108 ? 5.941 -12.531 -2.75 1 98.38 108 LEU B O 1
ATOM 1688 N N . ILE B 1 109 ? 5.129 -13.422 -0.85 1 96.69 109 ILE B N 1
ATOM 1689 C CA . ILE B 1 109 ? 4.727 -12.109 -0.363 1 96.69 109 ILE B CA 1
ATOM 1690 C C . ILE B 1 109 ? 5.32 -11.867 1.024 1 96.69 109 ILE B C 1
ATOM 1692 O O . ILE B 1 109 ? 5.676 -12.82 1.727 1 96.69 109 ILE B O 1
ATOM 1696 N N . ALA B 1 110 ? 5.543 -10.617 1.375 1 93.62 110 ALA B N 1
ATOM 1697 C CA . ALA B 1 110 ? 5.906 -10.164 2.717 1 93.62 110 ALA B CA 1
ATOM 1698 C C . ALA B 1 110 ? 4.793 -9.328 3.336 1 93.62 110 ALA B C 1
ATOM 1700 O O . ALA B 1 110 ? 4.297 -8.383 2.713 1 93.62 110 ALA B O 1
ATOM 1701 N N . ARG B 1 111 ? 4.312 -9.719 4.562 1 92.81 111 ARG B N 1
ATOM 1702 C CA . ARG B 1 111 ? 3.189 -9.062 5.219 1 92.81 111 ARG B CA 1
ATOM 1703 C C . ARG B 1 111 ? 3.621 -8.438 6.543 1 92.81 111 ARG B C 1
ATOM 1705 O O . ARG B 1 111 ? 4.27 -9.094 7.359 1 92.81 111 ARG B O 1
ATOM 1712 N N . ASP B 1 112 ? 3.219 -7.109 6.652 1 83.19 112 ASP B N 1
ATOM 1713 C CA . ASP B 1 112 ? 3.508 -6.398 7.895 1 83.19 112 ASP B CA 1
ATOM 1714 C C . ASP B 1 112 ? 2.666 -6.941 9.047 1 83.19 112 ASP B C 1
ATOM 1716 O O . ASP B 1 112 ? 1.441 -7.039 8.938 1 83.19 112 ASP B O 1
ATOM 1720 N N . GLU B 1 113 ? 3.24 -7.594 10.031 1 72.44 113 GLU B N 1
ATOM 1721 C CA . GLU B 1 113 ? 2.529 -8.164 11.172 1 72.44 113 GLU B CA 1
ATOM 1722 C C . GLU B 1 113 ? 2.031 -7.07 12.109 1 72.44 113 GLU B C 1
ATOM 1724 O O . GLU B 1 113 ? 1.054 -7.266 12.836 1 72.44 113 GLU B O 1
ATOM 1729 N N . ASP B 1 114 ? 2.787 -6.133 12.305 1 55.69 114 ASP B N 1
ATOM 1730 C CA . ASP B 1 114 ? 2.482 -5.137 13.32 1 55.69 114 ASP B CA 1
ATOM 1731 C C . ASP B 1 114 ? 1.481 -4.105 12.805 1 55.69 114 ASP B C 1
ATOM 1733 O O . ASP B 1 114 ? 0.996 -3.266 13.562 1 55.69 114 ASP B O 1
ATOM 1737 N N . ALA B 1 115 ? 1.276 -3.795 11.57 1 47.31 115 ALA B N 1
ATOM 1738 C CA . ALA B 1 115 ? 0.315 -2.746 11.242 1 47.31 115 ALA B CA 1
ATOM 1739 C C . ALA B 1 115 ? -1.081 -3.104 11.742 1 47.31 115 ALA B C 1
ATOM 1741 O O . ALA B 1 115 ? -1.948 -3.492 10.953 1 47.31 115 ALA B O 1
ATOM 1742 N N . LYS B 1 116 ? -1.267 -3.719 12.93 1 36.31 116 LYS B N 1
ATOM 1743 C CA . LYS B 1 116 ? -2.572 -3.883 13.562 1 36.31 116 LYS B CA 1
ATOM 1744 C C . LYS B 1 116 ? -3.145 -2.537 14 1 36.31 116 LYS B C 1
ATOM 1746 O O . LYS B 1 116 ? -2.416 -1.682 14.508 1 36.31 116 LYS B O 1
#

Organism: Python bivittatus (NCBI:txid176946)

InterPro domains:
  IPR001478 PDZ domain [PF00595] (32-109)
  IPR001478 PDZ domain [PS50106] (25-111)
  IPR001478 PDZ domain [SM00228] (33-113)
  IPR036034 PDZ superfamily [G3DSA:2.30.42.10] (3-115)
  IPR036034 PDZ superfamily [SSF50156] (14-114)
  IPR051342 PDZ domain-containing scaffold protein [PTHR19964] (12-114)

pLDDT: mean 82.65, std 21.96, range [26.89, 98.69]

Radius of gyration: 18.58 Å; Cα contacts (8 Å, |Δi|>4): 522; chains: 2; bounding box: 35×81×38 Å

Solvent-accessible surface area (backbone atoms only — not comparable to full-atom values): 12623 Å² total; per-residue (Å²): 130,85,73,77,77,78,71,66,73,60,57,53,47,65,26,86,86,26,64,32,24,38,48,45,81,47,75,47,66,84,25,54,89,38,50,34,67,41,61,40,60,16,20,40,93,84,45,92,56,36,19,54,38,27,30,50,39,68,38,82,90,24,54,42,47,72,68,64,80,66,54,66,47,28,30,50,46,25,52,71,82,43,72,44,78,73,32,32,40,52,56,50,50,48,53,53,49,56,34,15,63,70,29,49,39,39,34,37,32,37,33,66,66,65,76,114,131,84,74,77,76,76,71,67,72,60,54,53,48,65,35,89,87,27,64,33,24,37,47,46,81,46,74,48,66,85,24,55,89,40,50,35,68,41,60,42,61,16,22,43,73,88,47,91,55,35,20,53,38,26,30,50,39,67,38,83,88,24,54,42,48,72,68,64,81,68,53,66,46,28,30,49,46,25,51,72,82,42,72,44,78,75,31,32,39,53,55,51,50,49,54,51,49,57,36,15,63,71,29,47,40,38,34,36,32,38,33,65,66,65,74,114

Secondary structure (DSSP, 8-state):
-----------EE--SSS--EEEEEEEEES-TT---EEEEEEE-TT-S-EEEEEEEEE-TTSHHHHH----TTPEEEEETTEE-TT--HHHHHHHHHHHHHTTEEEEEEEEESS--/-----------EE--SSS--EEEEEEEEES-TT---EEEEEEE-TT---EEEEEEEEE-TTSHHHHH----TTPEEEEETTEE-TT-BHHHHHHHHHHHHHTTEEEEEEEEESS--